Protein AF-X0UCA7-F1 (afdb_monomer)

InterPro domains:
  IPR027417 P-loop containing nucleoside triphosphate hydrolase [G3DSA:3.40.50.300] (90-279)
  IPR027417 P-loop containing nucleoside triphosphate hydrolase [SSF52540] (105-275)

Secondary structure (DSSP, 8-state):
------TT-HHHHHHHHHHHHHHTT--HHHHHHHHHTSTT-TTTT-TTHHHHHHHHHHHHHHHHHHHHHHHHT---S-------PPPHHHHHH-GGG---EEETTTEETT-EEEEEESTTSSHHHHHHHHHHHHHHTPPBTTTB-BSS---EEEEESSS-HHHHHHHHHHHHHTTT-S-EEEEETTEEEEEPPPPP-EEEEESS---TT-HHHHHHHHHHHHHH--SEEEEE-GGGSSSS-TT-HHHHHHHHHHHHHHHHHHT-EEEEEEE--------

Sequence (279 aa):
MADEAIEGKRSDILWYLENELLKAGLSQGEVYALVQGCVWNKFRERNDEEERLTKEIAKVALKMKEERVDTEVKDDSQPIFKMVVQNDTDFMSNIAHYPGWTVEGFWTRKSHGIVAGEPKSFKSTLVLDMAVSIASGKKFLNLFDVVDPGPILMVQNENAGWIMKDRLIKIRSSRELTGEIKKVGELYQVKFPPQLPIYYINQQGFSFTESHHLRILDKATSSIKPRMVIFDPLYLMFDGDVNQSKDLNPILNWLLSYKEKHDCSIVVIHHWKKGTQKS

Organism: NCBI:txid412755

Foldseek 3Di:
DDPQDDPPCLVVVLLVQLLVCVVVVDDLVVSCVVSLPDNSQPCPPPPCSSVVSSVSSVVSVVVVVVVVVVVVVPDDDADPPPDDDDDPCRVVVCPVPQQDPQWPPPHGFLAEDEAEEAPPPCSVLLVVLVQQCQQVQFHRVNPIGGPHHFAEEEEEAPDDPVVVVVSNVVSCVVRVQAWDWDDDPPDIDIGHGDDGRYHYPYNPQAAPVDPVSVVVVLVVCVVRLHQEYEYYEPVSHYPDDPVDCVRVVRVVSVVSRSSVVSSHYYYHYYHDDPDPPPD

Nearest PDB structures (foldseek):
  1nlf-assembly1_A  TM=7.857E-01  e=9.510E-08  Escherichia coli
  8dba-assembly1_L  TM=7.050E-01  e=3.322E-05  Cereibacter sphaeroides
  4tl7-assembly1_D  TM=6.136E-01  e=5.660E-04  Synechococcus elongatus PCC 7942 = FACHB-805
  3k0f-assembly1_C  TM=6.246E-01  e=1.942E-03  Synechococcus elongatus PCC 7942 = FACHB-805
  3k0a-assembly1_C  TM=6.456E-01  e=4.069E-03  Synechococcus elongatus PCC 7942 = FACHB-805

pLDDT: mean 81.81, std 15.61, range [34.31, 98.0]

Radius of gyration: 27.8 Å; Cα contacts (8 Å, |Δi|>4): 363; chains: 1; bounding box: 47×88×79 Å

Structure (mmCIF, N/CA/C/O backbone):
data_AF-X0UCA7-F1
#
_entry.id   AF-X0UCA7-F1
#
loop_
_atom_site.group_PDB
_atom_site.id
_atom_site.type_symbol
_atom_site.label_atom_id
_atom_site.label_alt_id
_atom_site.label_comp_id
_atom_site.label_asym_id
_atom_site.label_entity_id
_atom_site.label_seq_id
_atom_site.pdbx_PDB_ins_code
_atom_site.Cartn_x
_atom_site.Cartn_y
_atom_site.Cartn_z
_atom_site.occupancy
_atom_site.B_iso_or_equiv
_atom_site.auth_seq_id
_atom_site.auth_comp_id
_atom_site.auth_asym_id
_atom_site.auth_atom_id
_atom_site.pdbx_PDB_model_num
ATOM 1 N N . MET A 1 1 ? 1.180 -47.271 -37.334 1.00 35.72 1 MET A N 1
ATOM 2 C CA . MET A 1 1 ? 2.361 -47.195 -38.217 1.00 35.72 1 MET A CA 1
ATOM 3 C C . MET A 1 1 ? 3.546 -47.011 -37.299 1.00 35.72 1 MET A C 1
ATOM 5 O O . MET A 1 1 ? 3.474 -46.136 -36.449 1.00 35.72 1 MET A O 1
ATOM 9 N N . ALA A 1 2 ? 4.506 -47.930 -37.342 1.00 36.56 2 ALA A N 1
ATOM 10 C CA . ALA A 1 2 ? 5.666 -47.906 -36.464 1.00 36.56 2 ALA A CA 1
ATOM 11 C C . ALA A 1 2 ? 6.510 -46.669 -36.795 1.00 36.56 2 ALA A C 1
ATOM 13 O O . ALA A 1 2 ? 6.942 -46.520 -37.935 1.00 36.56 2 ALA A O 1
ATOM 14 N N . ASP A 1 3 ? 6.686 -45.775 -35.823 1.00 47.66 3 ASP A N 1
ATOM 15 C CA . ASP A 1 3 ? 7.696 -44.723 -35.896 1.00 47.66 3 ASP A CA 1
ATOM 16 C C . ASP A 1 3 ? 9.057 -45.424 -35.948 1.00 47.66 3 ASP A C 1
ATOM 18 O O . ASP A 1 3 ? 9.547 -45.931 -34.942 1.00 47.66 3 ASP A O 1
ATOM 22 N N . GLU A 1 4 ? 9.644 -45.547 -37.134 1.00 55.38 4 GLU A N 1
ATOM 23 C CA . GLU A 1 4 ? 11.001 -46.062 -37.291 1.00 55.38 4 GLU A CA 1
ATOM 24 C C . GLU A 1 4 ? 11.986 -44.895 -37.185 1.00 55.38 4 GLU A C 1
ATOM 26 O O . GLU A 1 4 ? 11.983 -43.961 -37.989 1.00 55.38 4 GLU A O 1
ATOM 31 N N . ALA A 1 5 ? 12.842 -44.930 -36.162 1.00 58.31 5 ALA A N 1
ATOM 32 C CA . ALA A 1 5 ? 13.882 -43.929 -35.976 1.00 58.31 5 ALA A CA 1
ATOM 33 C C . ALA A 1 5 ? 14.912 -43.995 -37.114 1.00 58.31 5 ALA A C 1
ATOM 35 O O . ALA A 1 5 ? 15.677 -44.964 -37.198 1.00 58.31 5 ALA A O 1
ATOM 36 N N . ILE A 1 6 ? 14.970 -42.928 -37.919 1.00 64.56 6 ILE A N 1
ATOM 37 C CA . ILE A 1 6 ? 15.919 -42.746 -39.027 1.00 64.56 6 ILE A CA 1
ATOM 38 C C . ILE A 1 6 ? 17.353 -42.955 -38.520 1.00 64.56 6 ILE A C 1
ATOM 40 O O . ILE A 1 6 ? 17.815 -42.291 -37.582 1.00 64.56 6 ILE A O 1
ATOM 44 N N . GLU A 1 7 ? 18.052 -43.905 -39.138 1.00 53.50 7 GLU A N 1
ATOM 45 C CA . GLU A 1 7 ? 19.410 -44.299 -38.779 1.00 53.50 7 GLU A CA 1
ATOM 46 C C . GLU A 1 7 ? 20.379 -43.113 -38.962 1.00 53.50 7 GLU A C 1
ATOM 48 O O . GLU A 1 7 ? 20.346 -42.410 -39.970 1.00 53.50 7 GLU A O 1
ATOM 53 N N . GLY A 1 8 ? 21.190 -42.824 -37.939 1.00 59.28 8 GLY A 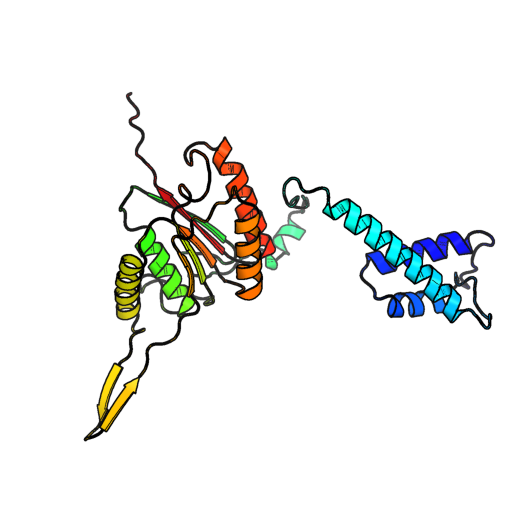N 1
ATOM 54 C CA . GLY A 1 8 ? 22.146 -41.707 -37.935 1.00 59.28 8 GLY A CA 1
ATOM 55 C C . GLY A 1 8 ? 21.684 -40.401 -37.269 1.00 59.28 8 GLY A C 1
ATOM 56 O O . GLY A 1 8 ? 22.542 -39.612 -36.893 1.00 59.28 8 GLY A O 1
ATOM 57 N N . LYS A 1 9 ? 20.378 -40.181 -37.024 1.00 67.44 9 LYS A N 1
ATOM 58 C CA . LYS A 1 9 ? 19.864 -38.961 -36.339 1.00 67.44 9 LYS A CA 1
ATOM 59 C C . LYS A 1 9 ? 19.480 -39.154 -34.869 1.00 67.44 9 LYS A C 1
ATOM 61 O O . LYS A 1 9 ? 19.038 -38.217 -34.206 1.00 67.44 9 LYS A O 1
ATOM 66 N N . ARG A 1 10 ? 19.636 -40.374 -34.349 1.00 66.19 10 ARG A N 1
ATOM 67 C CA . ARG A 1 10 ? 19.155 -40.757 -33.011 1.00 66.19 10 ARG A CA 1
ATOM 68 C C . ARG A 1 10 ? 19.802 -39.940 -31.893 1.00 66.19 10 ARG A C 1
ATOM 70 O O . ARG A 1 10 ? 19.105 -39.525 -30.982 1.00 66.19 10 ARG A O 1
ATOM 77 N N . SER A 1 11 ? 21.100 -39.651 -31.989 1.00 67.69 11 SER A N 1
ATOM 78 C CA . SER A 1 11 ? 21.804 -38.841 -30.986 1.00 67.69 11 SER A CA 1
ATOM 79 C C . SER A 1 11 ? 21.353 -37.379 -30.974 1.00 67.69 11 SER A C 1
ATOM 81 O O . SER A 1 11 ? 21.172 -36.821 -29.896 1.00 67.69 11 SER A O 1
ATOM 83 N N . ASP A 1 12 ? 21.135 -36.783 -32.148 1.00 70.44 12 ASP A N 1
ATOM 84 C CA . ASP A 1 12 ? 20.760 -35.369 -32.270 1.00 70.44 12 ASP A CA 1
ATOM 85 C C . ASP A 1 12 ? 19.325 -35.123 -31.794 1.00 70.44 12 ASP A C 1
ATOM 87 O O . ASP A 1 12 ? 19.052 -34.144 -31.101 1.00 70.44 12 ASP A O 1
ATOM 91 N N . ILE A 1 13 ? 18.407 -36.039 -32.125 1.00 74.56 13 ILE A N 1
ATOM 92 C CA . ILE A 1 13 ? 17.000 -35.955 -31.714 1.00 74.56 13 ILE A CA 1
ATOM 93 C C . ILE A 1 13 ? 16.847 -36.231 -30.216 1.00 74.56 13 ILE A C 1
ATOM 95 O O . ILE A 1 13 ? 16.070 -35.545 -29.556 1.00 74.56 13 ILE A O 1
ATOM 99 N N . LEU A 1 14 ? 17.610 -37.181 -29.666 1.00 77.19 14 LEU A N 1
ATOM 100 C CA . LEU A 1 14 ? 17.615 -37.450 -28.227 1.00 77.19 14 LEU A CA 1
ATOM 101 C C . LEU A 1 14 ? 18.105 -36.222 -27.445 1.00 77.19 14 LEU A C 1
ATOM 103 O O . LEU A 1 14 ? 17.432 -35.775 -26.524 1.00 77.19 14 LEU A O 1
ATOM 107 N N . TRP A 1 15 ? 19.208 -35.611 -27.888 1.00 72.12 15 TRP A N 1
ATOM 108 C CA . TRP A 1 15 ? 19.739 -34.393 -27.273 1.00 72.12 15 TRP A CA 1
ATOM 109 C C . TRP A 1 15 ? 18.768 -33.205 -27.380 1.00 72.12 15 TRP A C 1
ATOM 111 O O . TRP A 1 15 ? 18.615 -32.429 -26.437 1.00 72.12 15 TRP A O 1
ATOM 121 N N . TYR A 1 16 ? 18.078 -33.066 -28.516 1.00 77.12 16 TYR A N 1
ATOM 122 C CA . TYR A 1 16 ? 17.040 -32.051 -28.699 1.00 77.12 16 TYR A CA 1
ATOM 123 C C . TYR A 1 16 ? 15.855 -32.253 -27.741 1.00 77.12 16 TYR A C 1
ATOM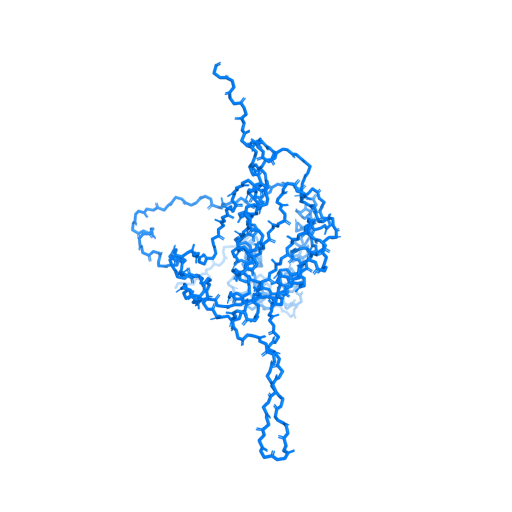 125 O O . TYR A 1 16 ? 15.432 -31.299 -27.090 1.00 77.12 16 TYR A O 1
ATOM 133 N N . LEU A 1 17 ? 15.355 -33.487 -27.613 1.00 79.06 17 LEU A N 1
ATOM 134 C CA . LEU A 1 17 ? 14.256 -33.833 -26.707 1.00 79.06 17 LEU A CA 1
ATOM 135 C C . LEU A 1 17 ? 14.619 -33.568 -25.243 1.00 79.06 17 LEU A C 1
ATOM 137 O O . LEU A 1 17 ? 13.843 -32.937 -24.531 1.00 79.06 17 LEU A O 1
ATOM 141 N N . GLU A 1 18 ? 15.806 -33.987 -24.802 1.00 78.94 18 GLU A N 1
ATOM 142 C CA . GLU A 1 18 ? 16.301 -33.721 -23.445 1.00 78.94 18 GLU A CA 1
ATOM 143 C C . GLU A 1 18 ? 16.350 -32.217 -23.142 1.00 78.94 18 GLU A C 1
ATOM 145 O O . GLU A 1 18 ? 15.922 -31.778 -22.073 1.00 78.94 18 GLU A O 1
ATOM 150 N N . ASN A 1 19 ? 16.824 -31.414 -24.101 1.00 77.62 19 ASN A N 1
ATOM 151 C CA . ASN A 1 19 ? 16.923 -29.964 -23.957 1.00 77.62 19 ASN A CA 1
ATOM 152 C C . ASN A 1 19 ? 15.542 -29.289 -23.896 1.00 77.62 19 ASN A C 1
ATOM 154 O O . ASN A 1 19 ? 15.299 -28.456 -23.025 1.00 77.62 19 ASN A O 1
ATOM 158 N N . GLU A 1 20 ? 14.615 -29.649 -24.785 1.00 78.69 20 GLU A N 1
ATOM 159 C CA . GLU A 1 20 ? 13.272 -29.054 -24.804 1.00 78.69 20 GLU A CA 1
ATOM 160 C C . GLU A 1 20 ? 12.429 -29.459 -23.588 1.00 78.69 20 GLU A C 1
ATOM 162 O O . GLU A 1 20 ? 11.731 -28.617 -23.021 1.00 78.69 20 GLU A O 1
ATOM 167 N N . LEU A 1 21 ? 12.539 -30.705 -23.117 1.00 81.00 21 LEU A N 1
ATOM 168 C CA . LEU A 1 21 ? 11.821 -31.158 -21.922 1.00 81.00 21 LEU A CA 1
ATOM 169 C C . LEU A 1 21 ? 12.344 -30.476 -20.646 1.00 81.00 21 LEU A C 1
ATOM 171 O O . LEU A 1 21 ? 11.550 -30.061 -19.800 1.00 81.00 21 LEU A O 1
ATOM 175 N N . LEU A 1 22 ? 13.661 -30.272 -20.523 1.00 78.31 22 LEU A N 1
ATOM 176 C CA . LEU A 1 22 ? 14.230 -29.502 -19.411 1.00 78.31 22 LEU A CA 1
ATOM 177 C C . LEU A 1 22 ? 13.867 -28.007 -19.493 1.00 78.31 22 LEU A C 1
ATOM 179 O O . LEU A 1 22 ? 13.587 -27.390 -18.463 1.00 78.31 22 LEU A O 1
ATOM 183 N N . LYS A 1 23 ? 13.803 -27.415 -20.697 1.00 75.25 23 LYS A N 1
ATOM 184 C CA . LYS A 1 23 ? 13.301 -26.038 -20.897 1.00 75.25 23 LYS A CA 1
ATOM 185 C C . LYS A 1 23 ? 11.831 -25.886 -20.525 1.00 75.25 23 LYS A C 1
ATOM 187 O O . LYS A 1 23 ? 11.460 -24.854 -19.970 1.00 75.25 23 LYS A O 1
ATOM 192 N N . ALA A 1 24 ? 11.016 -26.905 -20.790 1.00 77.19 24 ALA A N 1
ATOM 193 C CA . ALA A 1 24 ? 9.610 -26.950 -20.401 1.00 77.19 24 ALA A CA 1
ATOM 194 C C . ALA A 1 24 ? 9.402 -27.085 -18.877 1.00 77.19 24 ALA A C 1
ATOM 196 O O . ALA A 1 24 ? 8.271 -26.986 -18.406 1.00 77.19 24 ALA A O 1
ATOM 197 N N . GLY A 1 25 ? 10.482 -27.253 -18.101 1.00 76.19 25 GLY A N 1
ATOM 198 C CA . GLY A 1 25 ? 10.460 -27.234 -16.638 1.00 76.19 25 GLY A CA 1
ATOM 199 C C . GLY A 1 25 ? 10.279 -28.600 -15.981 1.00 76.19 25 GLY A C 1
ATOM 200 O O . GLY A 1 25 ? 10.037 -28.648 -14.776 1.00 76.19 25 GLY A O 1
ATOM 201 N N . LEU A 1 26 ? 10.406 -29.694 -16.739 1.00 79.06 26 LEU A N 1
ATOM 202 C CA . LEU A 1 26 ? 10.336 -31.048 -16.195 1.00 79.06 26 LEU A CA 1
ATOM 203 C C . LEU A 1 26 ? 11.581 -31.365 -15.354 1.00 79.06 26 LEU A C 1
ATOM 205 O O . LEU A 1 26 ? 12.696 -30.923 -15.645 1.00 79.06 26 LEU A O 1
ATOM 209 N N . SER A 1 27 ? 11.396 -32.161 -14.305 1.00 78.88 27 SER A N 1
ATOM 210 C CA . SER A 1 27 ? 12.492 -32.679 -13.489 1.00 78.88 27 SER A CA 1
ATOM 211 C C . SER A 1 27 ? 13.302 -33.733 -14.251 1.00 78.88 27 SER A C 1
ATOM 213 O O . SER A 1 27 ? 12.794 -34.411 -15.140 1.00 78.88 27 SER A O 1
ATOM 215 N N . GLN A 1 28 ? 14.569 -33.930 -13.873 1.00 76.88 28 GLN A N 1
ATOM 216 C CA . GLN A 1 28 ? 15.441 -34.921 -14.525 1.00 76.88 28 GLN A CA 1
ATOM 217 C C . GLN A 1 28 ? 14.837 -36.338 -14.526 1.00 76.88 28 GLN A C 1
ATOM 219 O O . GLN A 1 28 ? 15.024 -37.075 -15.490 1.00 76.88 28 GLN A O 1
ATOM 224 N N . GLY A 1 29 ? 14.072 -36.696 -13.485 1.00 73.56 29 GLY A N 1
ATOM 225 C CA . GLY A 1 29 ? 13.376 -37.984 -13.403 1.00 73.56 29 GLY A CA 1
ATOM 226 C C . GLY A 1 29 ? 12.203 -38.114 -14.381 1.00 73.56 29 GLY A C 1
ATOM 227 O O . GLY A 1 29 ? 12.004 -39.178 -14.959 1.00 73.56 29 GLY A O 1
ATOM 228 N N . GLU A 1 30 ? 11.455 -37.034 -14.623 1.00 76.62 30 GLU A N 1
ATOM 229 C CA . GLU A 1 30 ? 10.363 -37.023 -15.609 1.00 76.62 30 GLU A CA 1
ATOM 230 C C . GLU A 1 30 ? 10.906 -37.048 -17.041 1.00 76.62 30 GLU A C 1
ATOM 232 O O . GLU A 1 30 ? 10.384 -37.769 -17.891 1.00 76.62 30 GLU A O 1
ATOM 237 N N . VAL A 1 31 ? 11.996 -36.316 -17.298 1.00 82.19 31 VAL A N 1
ATOM 238 C CA . VAL A 1 31 ? 12.695 -36.352 -18.591 1.00 82.19 31 VAL A CA 1
ATOM 239 C C . VAL A 1 31 ? 13.227 -37.754 -18.871 1.00 82.19 31 VAL A C 1
ATOM 241 O O . VAL A 1 31 ? 13.021 -38.267 -19.968 1.00 82.19 31 VAL A O 1
ATOM 244 N N . TYR A 1 32 ? 13.835 -38.409 -17.878 1.00 82.31 32 TYR A N 1
ATOM 245 C CA . TYR A 1 32 ? 14.293 -39.790 -18.008 1.00 82.31 32 TYR A CA 1
ATOM 246 C C . TYR A 1 32 ? 13.155 -40.737 -18.407 1.00 82.31 32 TYR A C 1
ATOM 248 O O . TYR A 1 32 ? 13.285 -41.451 -19.397 1.00 82.31 32 TYR A O 1
ATOM 256 N N . ALA A 1 33 ? 12.017 -40.694 -17.707 1.00 79.56 33 ALA A N 1
ATOM 257 C CA . ALA A 1 33 ? 10.882 -41.572 -17.998 1.00 79.56 33 ALA A CA 1
ATOM 258 C C . ALA A 1 33 ? 10.330 -41.381 -19.426 1.00 79.56 33 ALA A C 1
ATOM 260 O O . ALA A 1 33 ? 9.984 -42.354 -20.100 1.00 79.56 33 ALA A O 1
ATOM 261 N N . LEU A 1 34 ? 10.283 -40.135 -19.911 1.00 80.88 34 LEU A N 1
ATOM 262 C CA . LEU A 1 34 ? 9.816 -39.812 -21.263 1.00 80.88 34 LEU A CA 1
ATOM 263 C C . LEU A 1 34 ? 10.821 -40.219 -22.348 1.00 80.88 34 LEU A C 1
ATOM 265 O O . LEU A 1 34 ? 10.424 -40.741 -23.390 1.00 80.88 34 LEU A O 1
ATOM 269 N N . VAL A 1 35 ? 12.117 -40.005 -22.109 1.00 82.25 35 VAL A N 1
ATOM 270 C CA . VAL A 1 35 ? 13.185 -40.345 -23.060 1.00 82.25 35 VAL A CA 1
ATOM 271 C C . VAL A 1 35 ? 13.411 -41.859 -23.116 1.00 82.25 35 VAL A C 1
ATOM 273 O O . VAL A 1 35 ? 13.601 -42.398 -24.205 1.00 82.25 35 VAL A O 1
ATOM 276 N N . GLN A 1 36 ? 13.302 -42.565 -21.986 1.00 79.56 36 GLN A N 1
ATOM 277 C CA . GLN A 1 36 ? 13.420 -44.025 -21.912 1.00 79.56 36 GLN A CA 1
ATOM 278 C C . GLN A 1 36 ? 12.344 -44.723 -22.760 1.00 79.56 36 GLN A C 1
ATOM 280 O O . GLN A 1 36 ? 12.651 -45.652 -23.510 1.00 79.56 36 GLN A O 1
ATOM 285 N N . GLY A 1 37 ? 11.095 -44.247 -22.682 1.00 74.69 37 GLY A N 1
ATOM 286 C CA . GLY A 1 37 ? 9.964 -44.767 -23.459 1.00 74.69 37 GLY A CA 1
ATOM 287 C C . GLY A 1 37 ? 9.938 -44.327 -24.927 1.00 74.69 37 GLY A C 1
ATOM 288 O O . GLY A 1 37 ? 9.062 -44.752 -25.682 1.00 74.69 37 GLY A O 1
ATOM 289 N N . CYS A 1 38 ? 10.874 -43.475 -25.348 1.00 80.38 38 CYS A N 1
ATOM 290 C CA . CYS A 1 38 ? 10.892 -42.903 -26.683 1.00 80.38 38 CYS A CA 1
ATOM 291 C C . CYS A 1 38 ? 11.552 -43.838 -27.708 1.00 80.38 38 CYS A C 1
ATOM 293 O O . CYS A 1 38 ? 12.548 -44.509 -27.442 1.00 80.38 38 CYS A O 1
ATOM 295 N N . VAL A 1 39 ? 11.047 -43.811 -28.942 1.00 76.62 39 VAL A N 1
ATOM 296 C CA . VAL A 1 39 ? 11.605 -44.540 -30.097 1.00 76.62 39 VAL A CA 1
ATOM 297 C C . VAL A 1 39 ? 13.062 -44.139 -30.382 1.00 76.62 39 VAL A C 1
ATOM 299 O O . VAL A 1 39 ? 13.849 -44.930 -30.901 1.00 76.62 39 VAL A O 1
ATOM 302 N N . TRP A 1 40 ? 13.442 -42.919 -30.003 1.00 70.75 40 TRP A N 1
ATOM 303 C CA . TRP A 1 40 ? 14.769 -42.351 -30.235 1.00 70.75 40 TRP A CA 1
ATOM 304 C C . TRP A 1 40 ? 15.821 -42.770 -29.198 1.00 70.75 40 TRP A C 1
ATOM 306 O O . TRP A 1 40 ? 16.985 -42.397 -29.348 1.00 70.75 40 TRP A O 1
ATOM 316 N N . ASN A 1 41 ? 15.452 -43.570 -28.188 1.00 79.00 41 ASN A N 1
ATOM 317 C CA . ASN A 1 41 ? 16.374 -44.089 -27.179 1.00 79.00 41 ASN A CA 1
ATOM 318 C C . ASN A 1 41 ? 17.466 -44.971 -27.813 1.00 79.00 41 ASN A C 1
ATOM 320 O O . ASN A 1 41 ? 17.254 -46.131 -28.170 1.00 79.00 41 ASN A O 1
ATOM 324 N N . LYS A 1 42 ? 18.672 -44.408 -27.934 1.00 74.44 42 LYS A N 1
ATOM 325 C CA . LYS A 1 42 ? 19.845 -45.064 -28.533 1.00 74.44 42 LYS A CA 1
ATOM 326 C C . LYS A 1 42 ? 20.533 -46.082 -27.610 1.00 74.44 42 LYS A C 1
ATOM 328 O O . LYS A 1 42 ? 21.447 -46.775 -28.058 1.00 74.44 42 LYS A O 1
ATOM 333 N N . PHE A 1 43 ? 20.136 -46.147 -26.339 1.00 74.44 43 PHE A N 1
ATOM 334 C CA . PHE A 1 43 ? 20.699 -47.046 -25.328 1.00 74.44 43 PHE A CA 1
ATOM 335 C C . PHE A 1 43 ? 19.765 -48.197 -24.951 1.00 74.44 43 PHE A C 1
ATOM 337 O O . PHE A 1 43 ? 20.118 -48.985 -24.081 1.00 74.44 43 PHE A O 1
ATOM 344 N N . ARG A 1 44 ? 18.621 -48.309 -25.634 1.00 73.06 44 ARG A N 1
ATOM 345 C CA . ARG A 1 44 ? 17.625 -49.357 -25.424 1.00 73.06 44 ARG A CA 1
ATOM 346 C C . ARG A 1 44 ? 18.271 -50.749 -25.442 1.00 73.06 44 ARG A C 1
ATOM 348 O O . ARG A 1 44 ? 19.068 -51.040 -26.333 1.00 73.06 44 ARG A O 1
ATOM 355 N N . GLU A 1 45 ? 17.905 -51.584 -24.469 1.00 71.19 45 GLU A N 1
ATOM 356 C CA . GLU A 1 45 ? 18.389 -52.971 -24.286 1.00 71.19 45 GLU A CA 1
ATOM 357 C C . GLU A 1 45 ? 19.850 -53.097 -23.815 1.00 71.19 45 GLU A C 1
ATOM 359 O O . GLU A 1 45 ? 20.446 -54.174 -23.888 1.00 71.19 45 GLU A O 1
ATOM 364 N N . ARG A 1 46 ? 20.444 -52.018 -23.291 1.00 75.31 46 ARG A N 1
ATOM 365 C CA . ARG A 1 46 ? 21.773 -52.071 -22.668 1.00 75.31 46 ARG A CA 1
ATOM 366 C C . ARG A 1 46 ? 21.676 -52.174 -21.152 1.00 75.31 46 ARG A C 1
ATOM 368 O O . ARG A 1 46 ? 20.870 -51.509 -20.517 1.00 75.31 46 ARG A O 1
ATOM 375 N N . ASN A 1 47 ? 22.592 -52.934 -20.557 1.00 68.38 47 ASN A N 1
ATOM 376 C CA . ASN A 1 47 ? 22.678 -53.072 -19.099 1.00 68.38 47 ASN A CA 1
ATOM 377 C C . ASN A 1 47 ? 23.069 -51.761 -18.384 1.00 68.38 47 ASN A C 1
ATOM 379 O O . ASN A 1 47 ? 22.843 -51.642 -17.187 1.00 68.38 47 ASN A O 1
ATOM 383 N N . ASP A 1 48 ? 23.658 -50.794 -19.099 1.00 77.06 48 ASP A N 1
ATOM 384 C CA . ASP A 1 48 ? 24.078 -49.479 -18.593 1.00 77.06 48 ASP A CA 1
ATOM 385 C C . ASP A 1 48 ? 23.197 -48.318 -19.105 1.00 77.06 48 ASP A C 1
ATOM 387 O O . ASP A 1 48 ? 23.607 -47.155 -19.070 1.00 77.06 48 ASP A O 1
ATOM 391 N N . GLU A 1 49 ? 21.988 -48.624 -19.593 1.00 76.56 49 GLU A N 1
ATOM 392 C CA . GLU A 1 49 ? 21.032 -47.663 -20.164 1.00 76.56 49 GLU A CA 1
ATOM 393 C C . GLU A 1 49 ? 20.692 -46.520 -19.193 1.00 76.56 49 GLU A C 1
ATOM 395 O O . GLU A 1 49 ? 20.826 -45.343 -19.543 1.00 76.56 49 GLU A O 1
ATOM 400 N N . GLU A 1 50 ? 20.325 -46.867 -17.958 1.00 73.62 50 GLU A N 1
ATOM 401 C CA . GLU A 1 50 ? 19.919 -45.915 -16.919 1.00 73.62 50 GLU A CA 1
ATOM 402 C C . GLU A 1 50 ? 21.050 -44.940 -16.561 1.00 73.62 50 GLU A C 1
ATOM 404 O O . GLU A 1 50 ? 20.853 -43.721 -16.524 1.00 73.62 50 GLU A O 1
ATOM 409 N N . GLU A 1 51 ? 22.270 -45.452 -16.372 1.00 72.75 51 GLU A N 1
ATOM 410 C CA . GLU A 1 51 ? 23.424 -44.618 -16.037 1.00 72.75 51 GLU A CA 1
ATOM 411 C C . GLU A 1 51 ? 23.785 -43.640 -17.159 1.00 72.75 51 GLU A C 1
ATOM 413 O O . GLU A 1 51 ? 24.187 -42.504 -16.888 1.00 72.75 51 GLU A O 1
ATOM 418 N N . ARG A 1 52 ? 23.685 -44.065 -18.424 1.00 75.75 52 ARG A N 1
ATOM 419 C CA . ARG A 1 52 ? 24.061 -43.223 -19.566 1.00 75.75 52 ARG A CA 1
ATOM 420 C C . ARG A 1 52 ? 23.050 -42.122 -19.833 1.00 75.75 52 ARG A C 1
ATOM 422 O O . ARG A 1 52 ? 23.470 -40.980 -20.004 1.00 75.75 52 ARG A O 1
ATOM 429 N N . LEU A 1 53 ? 21.756 -42.441 -19.825 1.00 78.31 53 LEU A N 1
ATOM 430 C CA . LEU A 1 53 ? 20.698 -41.440 -19.993 1.00 78.31 53 LEU A CA 1
ATOM 431 C C . LEU A 1 53 ? 20.749 -40.404 -18.870 1.00 78.31 53 LEU A C 1
ATOM 433 O O . LEU A 1 53 ? 20.734 -39.203 -19.128 1.00 78.31 53 LEU A O 1
ATOM 437 N N . THR A 1 54 ? 20.930 -40.851 -17.626 1.00 77.12 54 THR A N 1
ATOM 438 C CA . THR A 1 54 ? 21.054 -39.941 -16.480 1.00 77.12 54 THR A CA 1
ATOM 439 C C . THR A 1 54 ? 22.270 -39.018 -16.618 1.00 77.12 54 THR A C 1
ATOM 441 O O . THR A 1 54 ? 22.180 -37.826 -16.321 1.00 77.12 54 THR A O 1
ATOM 444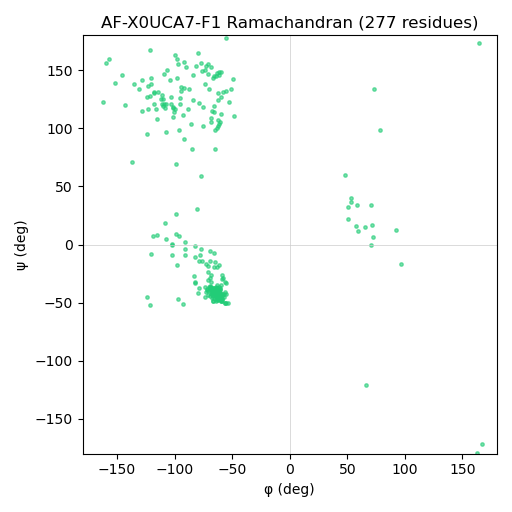 N N . LYS A 1 55 ? 23.405 -39.524 -17.127 1.00 78.31 55 LYS A N 1
ATOM 445 C CA . LYS A 1 55 ? 24.604 -38.710 -17.406 1.00 78.31 55 LYS A CA 1
ATOM 446 C C . LYS A 1 55 ? 24.385 -37.691 -18.532 1.00 78.31 55 LYS A C 1
ATOM 448 O O . LYS A 1 55 ? 24.879 -36.570 -18.409 1.00 78.31 55 LYS A O 1
ATOM 453 N N . GLU A 1 56 ? 23.669 -38.039 -19.605 1.00 78.75 56 GLU A N 1
ATOM 454 C CA . GLU A 1 56 ? 23.352 -37.099 -20.697 1.00 78.75 56 GLU A CA 1
ATOM 455 C C . GLU A 1 56 ? 22.412 -35.983 -20.211 1.00 78.75 56 GLU A C 1
ATOM 457 O O . GLU A 1 56 ? 22.759 -34.803 -20.323 1.00 78.75 56 GLU A O 1
ATOM 462 N N . ILE A 1 57 ? 21.326 -36.339 -19.519 1.00 80.88 57 ILE A N 1
ATOM 463 C CA . ILE A 1 57 ? 20.374 -35.388 -18.923 1.00 80.88 57 ILE A CA 1
ATOM 464 C C . ILE A 1 57 ? 21.071 -34.460 -17.913 1.00 80.88 57 ILE A C 1
ATOM 466 O O . ILE A 1 57 ? 20.863 -33.243 -17.928 1.00 80.88 57 ILE A O 1
ATOM 470 N N . ALA A 1 58 ? 21.946 -34.996 -17.053 1.00 78.06 58 ALA A N 1
ATOM 471 C CA . ALA A 1 58 ? 22.702 -34.198 -16.087 1.00 78.06 58 ALA A CA 1
ATOM 472 C C . ALA A 1 58 ? 23.655 -33.203 -16.769 1.00 78.06 58 ALA A C 1
ATOM 474 O O . ALA A 1 58 ? 23.798 -32.068 -16.308 1.00 78.06 58 ALA A O 1
ATOM 475 N N . LYS A 1 59 ? 24.278 -33.594 -17.887 1.00 79.69 59 LYS A N 1
ATOM 476 C CA . LYS A 1 59 ? 25.153 -32.720 -18.679 1.00 79.69 59 LYS A CA 1
ATOM 477 C C . LYS A 1 59 ? 24.372 -31.575 -19.329 1.00 79.69 59 LYS A C 1
ATOM 479 O O . LYS A 1 59 ? 24.848 -30.441 -19.315 1.00 79.69 59 LYS A O 1
ATOM 484 N N . VAL A 1 60 ? 23.174 -31.846 -19.852 1.00 78.06 60 VAL A N 1
ATOM 485 C CA . VAL A 1 60 ? 22.278 -30.807 -20.387 1.00 78.06 60 VAL A CA 1
ATOM 486 C C . VAL A 1 60 ? 21.840 -29.857 -19.270 1.00 78.06 60 VAL A C 1
ATOM 488 O O . VAL A 1 60 ? 21.941 -28.643 -19.425 1.00 78.06 60 VAL A O 1
ATOM 491 N N . ALA A 1 61 ? 21.464 -30.383 -18.102 1.00 75.06 61 ALA A N 1
ATOM 492 C CA . ALA A 1 61 ? 21.069 -29.569 -16.955 1.00 75.06 61 ALA A CA 1
ATOM 493 C C . ALA A 1 61 ? 22.206 -28.675 -16.416 1.00 75.06 61 ALA A C 1
ATOM 495 O O . ALA A 1 61 ? 21.952 -27.541 -16.009 1.00 75.06 61 ALA A O 1
ATOM 496 N N . LEU A 1 62 ? 23.455 -29.160 -16.418 1.00 76.25 62 LEU A N 1
ATOM 497 C CA . LEU A 1 62 ? 24.636 -28.365 -16.061 1.00 76.25 62 LEU A CA 1
ATOM 498 C C . LEU A 1 62 ? 24.877 -27.239 -17.068 1.00 76.25 62 LEU A C 1
ATOM 500 O O . LEU A 1 62 ? 25.020 -26.091 -16.658 1.00 76.25 62 LEU A O 1
ATOM 504 N N . LYS A 1 63 ? 24.812 -27.540 -18.370 1.00 76.19 63 LYS A N 1
ATOM 505 C CA . LYS A 1 63 ? 24.953 -26.535 -19.430 1.00 76.19 63 LYS A CA 1
ATOM 506 C C . LYS A 1 63 ? 23.865 -25.456 -19.349 1.00 76.19 63 LYS A C 1
ATOM 508 O O . LYS A 1 63 ? 24.156 -24.279 -19.507 1.00 76.19 63 LYS A O 1
ATOM 513 N N . MET A 1 64 ? 22.626 -25.831 -19.022 1.00 68.00 64 MET A N 1
ATOM 514 C CA . MET A 1 64 ? 21.538 -24.869 -18.796 1.00 68.00 64 MET A CA 1
ATOM 515 C C . MET A 1 64 ? 21.733 -24.028 -17.529 1.00 68.00 64 MET A C 1
ATOM 517 O O . MET A 1 64 ? 21.296 -22.881 -17.489 1.00 68.00 64 MET A O 1
ATOM 521 N N . LYS A 1 65 ? 22.364 -24.574 -16.481 1.00 67.06 65 LYS A N 1
ATOM 522 C CA . LYS A 1 65 ? 22.753 -23.789 -15.301 1.00 67.06 65 LYS A CA 1
ATOM 523 C C . LYS A 1 65 ? 23.854 -22.790 -15.643 1.00 67.06 65 LYS A C 1
ATOM 525 O O . LYS A 1 65 ? 23.742 -21.651 -15.219 1.00 67.06 65 LYS A O 1
ATOM 530 N N . GLU A 1 66 ? 24.859 -23.187 -16.417 1.00 62.50 66 GLU A N 1
ATOM 531 C CA . GLU A 1 66 ? 25.919 -22.286 -16.894 1.00 62.50 66 GLU A CA 1
ATOM 532 C C . GLU A 1 66 ? 25.344 -21.175 -17.790 1.00 62.50 66 GLU A C 1
ATOM 534 O O . GLU A 1 66 ? 25.591 -20.003 -17.529 1.00 62.50 66 GLU A O 1
ATOM 539 N N . GLU A 1 67 ? 24.461 -21.505 -18.742 1.00 59.41 67 GLU A N 1
ATOM 540 C CA . GLU A 1 67 ? 23.771 -20.511 -19.583 1.00 59.41 67 GLU A CA 1
ATOM 541 C C . GLU A 1 67 ? 22.855 -19.575 -18.770 1.00 59.41 67 GLU A C 1
ATOM 543 O O . GLU A 1 67 ? 22.768 -18.388 -19.090 1.00 59.41 67 GLU A O 1
ATOM 548 N N . ARG A 1 68 ? 22.206 -20.066 -17.700 1.00 55.91 68 ARG A N 1
ATOM 549 C CA . ARG A 1 68 ? 21.441 -19.237 -16.743 1.00 55.91 68 ARG A CA 1
ATOM 550 C C . ARG A 1 68 ? 22.340 -18.308 -15.925 1.00 55.91 68 ARG A C 1
ATOM 552 O O . ARG A 1 68 ? 21.981 -17.154 -15.729 1.00 55.91 68 ARG A O 1
ATOM 559 N N . VAL A 1 69 ? 23.507 -18.777 -15.484 1.00 49.00 69 VAL A N 1
ATOM 560 C CA . VAL A 1 69 ? 24.477 -17.964 -14.730 1.00 49.00 69 VAL A CA 1
ATOM 561 C C . VAL A 1 69 ? 25.093 -16.879 -15.624 1.00 49.00 69 VAL A C 1
ATOM 563 O O . VAL A 1 69 ? 25.223 -15.739 -15.187 1.00 49.00 69 VAL A O 1
ATOM 566 N N . ASP A 1 70 ? 25.361 -17.175 -16.898 1.00 45.84 70 ASP A N 1
ATOM 567 C CA . ASP A 1 70 ? 25.832 -16.180 -17.874 1.00 45.84 70 ASP A CA 1
ATOM 568 C C . ASP A 1 70 ? 24.739 -15.173 -18.289 1.00 45.84 70 ASP A C 1
ATOM 570 O O . ASP A 1 70 ? 25.050 -14.045 -18.685 1.00 45.84 70 ASP A O 1
ATOM 574 N N . THR A 1 71 ? 23.452 -15.531 -18.170 1.00 44.28 71 THR A N 1
ATOM 575 C CA . THR A 1 71 ? 22.338 -14.579 -18.355 1.00 44.28 71 THR A CA 1
ATOM 576 C C . THR A 1 71 ? 22.032 -13.754 -17.103 1.00 44.28 71 THR A C 1
ATOM 578 O O . THR A 1 71 ? 21.601 -12.612 -17.243 1.00 44.28 71 THR A O 1
ATOM 581 N N . GLU A 1 72 ? 22.314 -14.253 -15.897 1.00 40.53 72 GLU A N 1
ATOM 582 C CA . GLU A 1 72 ? 22.124 -13.517 -14.634 1.00 40.53 72 GLU A CA 1
ATOM 583 C C . GLU A 1 72 ? 23.150 -12.385 -14.411 1.00 40.53 72 GLU A C 1
ATOM 585 O O . GLU A 1 72 ? 22.896 -11.485 -13.612 1.00 40.53 72 GLU A O 1
ATOM 590 N N . VAL A 1 73 ? 24.275 -12.368 -15.141 1.00 40.31 73 VAL A N 1
ATOM 591 C CA . VAL A 1 73 ? 25.298 -11.298 -15.058 1.00 40.31 73 VAL A CA 1
ATOM 592 C C . VAL A 1 73 ? 25.055 -10.149 -16.056 1.00 40.31 73 VAL A C 1
ATOM 594 O O . VAL A 1 73 ? 25.735 -9.126 -16.003 1.00 40.31 73 VAL A O 1
ATOM 597 N N . LYS A 1 74 ? 24.039 -10.234 -16.926 1.00 34.31 74 LYS A N 1
ATOM 598 C CA . LYS A 1 74 ? 23.583 -9.095 -17.745 1.00 34.31 74 LYS A CA 1
ATOM 599 C C . LYS A 1 74 ? 22.361 -8.429 -17.115 1.00 34.31 74 LYS A C 1
ATOM 601 O O . LYS A 1 74 ? 21.252 -8.504 -17.635 1.00 34.31 74 LYS A O 1
ATOM 606 N N . ASP A 1 75 ? 22.598 -7.776 -15.985 1.00 38.91 75 ASP A N 1
ATOM 607 C CA . ASP A 1 75 ? 21.692 -6.776 -15.424 1.00 38.91 75 ASP A CA 1
ATOM 608 C C . ASP A 1 75 ? 21.824 -5.485 -16.244 1.00 38.91 75 ASP A C 1
ATOM 610 O O . ASP A 1 75 ? 22.814 -4.769 -16.113 1.00 38.91 75 ASP A O 1
ATOM 614 N N . ASP A 1 76 ? 20.862 -5.235 -17.138 1.00 35.75 76 ASP A N 1
ATOM 615 C CA . ASP A 1 76 ? 20.343 -3.881 -17.329 1.00 35.75 76 ASP A CA 1
ATOM 616 C C . ASP A 1 76 ? 18.977 -3.881 -18.047 1.00 35.75 76 ASP A C 1
ATOM 618 O O . ASP A 1 76 ? 18.828 -4.309 -19.192 1.00 35.75 76 ASP A O 1
ATOM 622 N N . SER A 1 77 ? 17.996 -3.276 -17.372 1.00 40.16 77 SER A N 1
ATOM 623 C CA . SER A 1 77 ? 16.784 -2.627 -17.904 1.00 40.16 77 SER A CA 1
ATOM 624 C C . SER A 1 77 ? 15.556 -3.458 -18.356 1.00 40.16 77 SER A C 1
ATOM 626 O O . SER A 1 77 ? 15.385 -3.833 -19.509 1.00 40.16 77 SER A O 1
ATOM 628 N N . GLN A 1 78 ? 14.592 -3.508 -17.425 1.00 40.28 78 GLN A N 1
ATOM 629 C CA . GLN A 1 78 ? 13.130 -3.631 -17.583 1.00 40.28 78 GLN A CA 1
ATOM 630 C C . GLN A 1 78 ? 12.551 -4.992 -18.017 1.00 40.28 78 GLN A C 1
ATOM 632 O O . GLN A 1 78 ? 12.994 -5.593 -18.993 1.00 40.28 78 GLN A O 1
ATOM 637 N N . PRO A 1 79 ? 11.479 -5.476 -17.354 1.00 40.56 79 PRO A N 1
ATOM 638 C CA . PRO A 1 79 ? 10.716 -6.580 -17.903 1.00 40.56 79 PRO A CA 1
ATOM 639 C C . PRO A 1 79 ? 10.024 -6.070 -19.157 1.00 40.56 79 PRO A C 1
ATOM 641 O O . PRO A 1 79 ? 9.172 -5.181 -19.118 1.00 40.56 79 PRO A O 1
ATOM 644 N N . ILE A 1 80 ? 10.428 -6.634 -20.284 1.00 44.25 80 ILE A N 1
ATOM 645 C CA . ILE A 1 80 ? 9.767 -6.429 -21.559 1.00 44.25 80 ILE A CA 1
ATOM 646 C C . ILE A 1 80 ? 8.341 -6.950 -21.372 1.00 44.25 80 ILE A C 1
ATOM 648 O O . ILE A 1 80 ? 8.123 -8.161 -21.307 1.00 44.25 80 ILE A O 1
ATOM 652 N N . PHE A 1 81 ? 7.367 -6.043 -21.256 1.00 51.50 81 PHE A N 1
ATOM 653 C CA . PHE A 1 81 ? 5.969 -6.376 -21.502 1.00 51.50 81 PHE A CA 1
ATOM 654 C C . PHE A 1 81 ? 5.945 -7.125 -22.833 1.00 51.50 81 PHE A C 1
ATOM 656 O O . PHE A 1 81 ? 6.261 -6.539 -23.870 1.00 51.50 81 PHE A O 1
ATOM 663 N N . LYS A 1 82 ? 5.660 -8.434 -22.818 1.00 49.44 82 LYS A N 1
ATOM 664 C CA . LYS A 1 82 ? 5.555 -9.208 -24.054 1.00 49.44 82 LYS A CA 1
ATOM 665 C C . LYS A 1 82 ? 4.406 -8.590 -24.840 1.00 49.44 82 LYS A C 1
ATOM 667 O O . LYS A 1 82 ? 3.246 -8.774 -24.486 1.00 49.44 82 LYS A O 1
ATOM 672 N N . MET A 1 83 ? 4.739 -7.791 -25.847 1.00 58.47 83 MET A N 1
ATOM 673 C CA . MET A 1 83 ? 3.752 -7.089 -26.650 1.00 58.47 83 MET A CA 1
ATOM 674 C C . MET A 1 83 ? 2.997 -8.136 -27.463 1.00 58.47 83 MET A C 1
ATOM 676 O O . MET A 1 83 ? 3.538 -8.720 -28.399 1.00 58.47 83 MET A O 1
ATOM 680 N N . VAL A 1 84 ? 1.766 -8.422 -27.051 1.00 73.62 84 VAL A N 1
ATOM 681 C CA . VAL A 1 84 ? 0.868 -9.339 -27.748 1.00 73.62 84 VAL A CA 1
ATOM 682 C C . VAL A 1 84 ? -0.229 -8.502 -28.382 1.00 73.62 84 VAL A C 1
ATOM 684 O O . VAL A 1 84 ? -0.990 -7.838 -27.684 1.00 73.62 84 VAL A O 1
ATOM 687 N N . VAL A 1 85 ? -0.301 -8.530 -29.711 1.00 76.12 85 VAL A N 1
ATOM 688 C CA . VAL A 1 85 ? -1.442 -7.976 -30.441 1.00 76.12 85 VAL A CA 1
ATOM 689 C C . VAL A 1 85 ? -2.597 -8.960 -30.286 1.00 76.12 85 VAL A C 1
ATOM 691 O O . VAL A 1 85 ? -2.475 -10.116 -30.687 1.00 76.12 85 VAL A O 1
ATOM 694 N N . GLN A 1 86 ? -3.691 -8.515 -29.674 1.00 78.62 86 GLN A N 1
ATOM 695 C CA . GLN A 1 86 ? -4.914 -9.302 -29.511 1.00 78.62 86 GLN A CA 1
ATOM 696 C C . GLN A 1 86 ? -5.962 -8.816 -30.513 1.00 78.62 86 GLN A C 1
ATOM 698 O O . GLN A 1 86 ? -6.054 -7.616 -30.780 1.00 78.62 86 GLN A O 1
ATOM 703 N N . ASN A 1 87 ? -6.734 -9.742 -31.083 1.00 83.75 87 ASN A N 1
ATOM 704 C CA . ASN A 1 87 ? -7.925 -9.376 -31.847 1.00 83.75 87 ASN A CA 1
ATOM 705 C C . ASN A 1 87 ? -9.091 -9.061 -30.888 1.00 83.75 87 ASN A C 1
ATOM 707 O O . ASN A 1 87 ? -9.034 -9.380 -29.700 1.00 83.75 87 ASN A O 1
ATOM 711 N N . ASP A 1 88 ? -10.141 -8.424 -31.410 1.00 85.12 88 ASP A N 1
ATOM 712 C CA . ASP A 1 88 ? -11.301 -7.988 -30.620 1.00 85.12 88 ASP A CA 1
ATOM 713 C C . ASP A 1 88 ? -11.953 -9.139 -29.831 1.00 85.12 88 ASP A C 1
ATOM 715 O O . ASP A 1 88 ? -12.238 -9.001 -28.645 1.00 85.12 88 ASP A O 1
ATOM 719 N N . THR A 1 89 ? -12.110 -10.312 -30.446 1.00 83.75 89 THR A N 1
ATOM 720 C CA . THR A 1 89 ? -12.732 -11.480 -29.804 1.00 83.75 89 THR A CA 1
ATOM 721 C C . THR A 1 89 ? -11.881 -12.036 -28.661 1.00 83.75 89 THR A C 1
ATOM 723 O O . THR A 1 89 ? -12.407 -12.345 -27.591 1.00 83.75 89 THR A O 1
ATOM 726 N N . ASP A 1 90 ? -10.565 -12.122 -28.847 1.00 79.69 90 ASP A N 1
ATOM 727 C CA . ASP A 1 90 ? -9.623 -12.560 -27.813 1.00 79.69 90 ASP A CA 1
ATOM 728 C C . ASP A 1 90 ? -9.566 -11.558 -26.652 1.00 79.69 90 ASP A C 1
ATOM 730 O O . ASP A 1 90 ? -9.509 -11.959 -25.490 1.00 79.69 90 ASP A O 1
ATOM 734 N N . PHE A 1 91 ? -9.641 -10.256 -26.941 1.00 76.19 91 PHE A N 1
ATOM 735 C CA . PHE A 1 91 ? -9.705 -9.217 -25.914 1.00 76.19 91 PHE A CA 1
ATOM 736 C C . PHE A 1 91 ? -11.014 -9.289 -25.111 1.00 76.19 91 PHE A C 1
ATOM 738 O O . PHE A 1 91 ? -10.989 -9.323 -23.880 1.00 76.19 91 PHE A O 1
ATOM 745 N N . MET A 1 92 ? -12.156 -9.374 -25.797 1.00 77.44 92 MET A N 1
ATOM 746 C CA . MET A 1 92 ? -13.492 -9.387 -25.189 1.00 77.44 92 MET A CA 1
ATOM 747 C C . MET A 1 92 ? -13.806 -10.686 -24.433 1.00 77.44 92 MET A C 1
ATOM 749 O O . MET A 1 92 ? -14.547 -10.665 -23.451 1.00 77.44 92 MET A O 1
ATOM 753 N N . SER A 1 93 ? -13.248 -11.820 -24.863 1.00 72.94 93 SER A N 1
ATOM 754 C CA . SER A 1 93 ? -13.413 -13.116 -24.188 1.00 72.94 93 SER A CA 1
ATOM 755 C C . SER A 1 93 ? -12.565 -13.248 -22.918 1.00 72.94 93 SER A C 1
ATOM 757 O O . SER A 1 93 ? -12.806 -14.135 -22.093 1.00 72.94 93 SER A O 1
ATOM 759 N N . ASN A 1 94 ? -11.595 -12.353 -22.719 1.00 65.75 94 ASN A N 1
ATOM 760 C CA . ASN A 1 94 ? -10.678 -12.417 -21.597 1.00 65.75 94 ASN A CA 1
ATOM 761 C C . ASN A 1 94 ? -11.258 -11.752 -20.337 1.00 65.75 94 ASN A C 1
ATOM 763 O O . ASN A 1 94 ? -10.939 -10.617 -19.981 1.00 65.75 94 ASN A O 1
ATOM 767 N N . ILE A 1 95 ? -12.082 -12.512 -19.612 1.00 57.38 95 ILE A N 1
ATOM 768 C CA . ILE A 1 95 ? -12.715 -12.096 -18.347 1.00 57.38 95 ILE A CA 1
ATOM 769 C C . ILE A 1 95 ? -11.669 -11.780 -17.251 1.00 57.38 95 ILE A C 1
ATOM 771 O O . ILE A 1 95 ? -11.971 -11.073 -16.289 1.00 57.38 95 ILE A O 1
ATOM 775 N N . ALA A 1 96 ? -10.416 -12.236 -17.392 1.00 58.78 96 ALA A N 1
ATOM 776 C CA . ALA A 1 96 ? -9.358 -11.992 -16.410 1.00 58.78 96 ALA A CA 1
ATOM 777 C C . ALA A 1 96 ? -8.894 -10.519 -16.341 1.00 58.78 96 ALA A C 1
ATOM 779 O O . ALA A 1 96 ? -8.235 -10.141 -15.372 1.00 58.78 96 ALA A O 1
ATOM 780 N N . HIS A 1 97 ? -9.255 -9.679 -17.322 1.00 58.31 97 HIS A N 1
ATOM 781 C CA . HIS A 1 97 ? -8.833 -8.274 -17.403 1.00 58.31 97 HIS A CA 1
ATOM 782 C C . HIS A 1 97 ? -9.764 -7.260 -16.737 1.00 58.31 97 HIS A C 1
ATOM 784 O O . HIS A 1 97 ? -9.466 -6.069 -16.802 1.00 58.31 97 HIS A O 1
ATOM 790 N N . TYR A 1 98 ? -10.859 -7.667 -16.086 1.00 60.69 98 TYR A N 1
ATOM 791 C CA . TYR A 1 98 ? -11.611 -6.743 -15.235 1.00 60.69 98 TYR A CA 1
ATOM 792 C C . TYR A 1 98 ? -11.075 -6.838 -13.802 1.00 60.69 98 TYR A C 1
ATOM 794 O O . TYR A 1 98 ? -11.541 -7.686 -13.031 1.00 60.69 98 TYR A O 1
ATOM 802 N N . PRO A 1 99 ? -10.075 -6.024 -13.407 1.00 68.00 99 PRO A N 1
ATOM 803 C CA . PRO A 1 99 ? -9.679 -5.974 -12.018 1.00 68.00 99 PRO A CA 1
ATOM 804 C C . PRO A 1 99 ? -10.888 -5.478 -11.231 1.00 68.00 99 PRO A C 1
ATOM 806 O O . PRO A 1 99 ? -11.263 -4.310 -11.323 1.00 68.00 99 PRO A O 1
ATOM 809 N N . GLY A 1 100 ? -11.528 -6.376 -10.480 1.00 85.06 100 GLY A N 1
ATOM 810 C CA . GLY A 1 100 ? -12.612 -6.007 -9.574 1.00 85.06 100 GLY A CA 1
ATOM 811 C C . GLY A 1 100 ? -12.170 -4.919 -8.591 1.00 85.06 100 GLY A C 1
ATOM 812 O O . GLY A 1 100 ? -11.016 -4.504 -8.566 1.00 85.06 100 GLY A O 1
ATOM 813 N N . TRP A 1 101 ? -13.062 -4.441 -7.738 1.00 93.06 101 TRP A N 1
ATOM 814 C CA . TRP A 1 101 ? -12.710 -3.371 -6.806 1.00 93.06 101 TRP A CA 1
ATOM 815 C C . TRP A 1 101 ? -11.812 -3.869 -5.658 1.00 93.06 101 TRP A C 1
ATOM 817 O O . TRP A 1 101 ? -11.876 -5.036 -5.262 1.00 93.06 101 TRP A O 1
ATOM 827 N N . THR A 1 102 ? -10.955 -2.990 -5.136 1.00 94.25 102 THR A N 1
ATOM 828 C CA . THR A 1 102 ? -10.371 -3.101 -3.785 1.00 94.25 102 THR A CA 1
ATOM 829 C C . THR A 1 102 ? -11.185 -2.239 -2.829 1.00 94.25 102 THR A C 1
ATOM 831 O O . THR A 1 102 ? -11.590 -2.700 -1.763 1.00 94.25 102 THR A O 1
ATOM 834 N N . VAL A 1 103 ? -11.464 -1.004 -3.254 1.00 95.44 103 VAL A N 1
ATOM 835 C CA . VAL A 1 103 ? -12.388 -0.066 -2.615 1.00 95.44 103 VAL A CA 1
ATOM 836 C C . VAL A 1 103 ? -13.432 0.317 -3.655 1.00 95.44 103 VAL A C 1
ATOM 838 O O . VAL A 1 103 ? -13.087 0.882 -4.694 1.00 95.44 103 VAL A O 1
ATOM 841 N N . GLU A 1 104 ? -14.690 -0.021 -3.410 1.00 93.56 104 GLU A N 1
ATOM 842 C CA . GLU A 1 104 ? -15.769 0.138 -4.382 1.00 93.56 104 GLU A CA 1
ATOM 843 C C . GLU A 1 104 ? -15.940 1.600 -4.813 1.00 93.56 104 GLU A C 1
ATOM 845 O O . GLU A 1 104 ? -16.020 2.505 -3.983 1.00 93.56 104 GLU A O 1
ATOM 850 N N . GLY A 1 105 ? -15.931 1.836 -6.129 1.00 89.94 105 GLY A N 1
ATOM 851 C CA . GLY A 1 105 ? -16.059 3.170 -6.720 1.00 89.94 105 GLY A CA 1
ATOM 852 C C . GLY A 1 105 ? -14.850 4.094 -6.527 1.00 89.94 105 GLY A C 1
ATOM 853 O O . GLY A 1 105 ? -14.886 5.222 -7.013 1.00 89.94 105 GLY A O 1
ATOM 854 N N . PHE A 1 106 ? -13.785 3.644 -5.850 1.00 91.31 106 PHE A N 1
ATOM 855 C CA . PHE A 1 106 ? -12.615 4.476 -5.553 1.00 91.31 106 PHE A CA 1
ATOM 856 C C . PHE A 1 106 ? -11.296 3.885 -6.060 1.00 91.31 106 PHE A C 1
ATOM 858 O O . PHE A 1 106 ? -10.494 4.600 -6.655 1.00 91.31 106 PHE A O 1
ATOM 865 N N . TRP A 1 107 ? -11.054 2.588 -5.842 1.00 93.12 107 TRP A N 1
ATOM 866 C CA . TRP A 1 107 ? -9.786 1.945 -6.193 1.00 93.12 107 TRP A CA 1
ATOM 867 C C . TRP A 1 107 ? -9.994 0.522 -6.711 1.00 93.12 107 TRP A C 1
ATOM 869 O O . TRP A 1 107 ? -10.509 -0.339 -5.992 1.00 93.12 107 TRP A O 1
ATOM 879 N N . THR A 1 108 ? -9.576 0.252 -7.947 1.00 91.88 108 THR A N 1
ATOM 880 C CA . THR A 1 108 ? -9.634 -1.088 -8.551 1.00 91.88 108 THR A CA 1
ATOM 881 C C . THR A 1 108 ? -8.449 -1.949 -8.110 1.00 91.88 108 THR A C 1
ATOM 883 O O . THR A 1 108 ? -7.382 -1.440 -7.756 1.00 91.88 108 THR A O 1
ATOM 886 N N . ARG A 1 109 ? -8.618 -3.272 -8.114 1.00 89.56 109 ARG A N 1
ATOM 887 C CA . ARG A 1 109 ? -7.561 -4.242 -7.801 1.00 89.56 109 ARG A CA 1
ATOM 888 C C . ARG A 1 109 ? -6.408 -4.091 -8.777 1.00 89.56 109 ARG A C 1
ATOM 890 O O . ARG A 1 109 ? -6.608 -3.759 -9.940 1.00 89.56 109 ARG A O 1
ATOM 897 N N . LYS A 1 110 ? -5.189 -4.371 -8.312 1.00 87.31 110 LYS A N 1
ATOM 898 C CA . LYS A 1 110 ? -3.984 -4.343 -9.155 1.00 87.31 110 LYS A CA 1
ATOM 899 C C . LYS A 1 110 ? -3.875 -3.031 -9.942 1.00 87.31 110 LYS A C 1
ATOM 901 O O . LYS A 1 110 ? -3.425 -3.028 -11.084 1.00 87.31 110 LYS A O 1
ATOM 906 N N . SER A 1 111 ? -4.343 -1.913 -9.396 1.00 88.69 111 SER A N 1
ATOM 907 C CA . SER A 1 111 ? -4.250 -0.614 -10.063 1.00 88.69 111 SER A CA 1
ATOM 908 C C . SER A 1 111 ? -3.051 0.164 -9.549 1.00 88.69 111 SER A C 1
ATOM 910 O O . SER A 1 111 ? -2.481 -0.139 -8.501 1.00 88.69 111 SER A O 1
ATOM 912 N N . HIS A 1 112 ? -2.619 1.138 -10.334 1.00 91.19 112 HIS A N 1
ATOM 913 C CA . HIS A 1 112 ? -1.606 2.094 -9.928 1.00 91.19 112 HIS A CA 1
ATOM 914 C C . HIS A 1 112 ? -2.220 3.487 -10.016 1.00 91.19 112 HIS A C 1
ATOM 916 O O . HIS A 1 112 ? -3.006 3.761 -10.922 1.00 91.19 112 HIS A O 1
ATOM 922 N N . GLY A 1 113 ? -1.870 4.371 -9.092 1.00 89.75 113 GLY A N 1
ATOM 923 C CA . GLY A 1 113 ? -2.407 5.724 -9.100 1.00 89.75 113 GLY A CA 1
ATOM 924 C C . GLY A 1 113 ? -1.557 6.696 -8.307 1.00 89.75 113 GLY A C 1
ATOM 925 O O . GLY A 1 113 ? -0.802 6.322 -7.406 1.00 89.75 113 GLY A O 1
ATOM 926 N N . ILE A 1 114 ? -1.694 7.966 -8.673 1.00 89.88 114 ILE A N 1
ATOM 927 C CA . ILE A 1 114 ? -0.957 9.073 -8.078 1.00 89.88 114 ILE A CA 1
ATOM 928 C C . ILE A 1 114 ? -1.942 9.940 -7.298 1.00 89.88 114 ILE A C 1
ATOM 930 O O . ILE A 1 114 ? -2.926 10.432 -7.845 1.00 89.88 114 ILE A O 1
ATOM 934 N N . VAL A 1 115 ? -1.650 10.165 -6.021 1.00 89.25 115 VAL A N 1
ATOM 935 C CA . VAL A 1 115 ? -2.349 11.134 -5.178 1.00 89.25 115 VAL A CA 1
ATOM 936 C C . VAL A 1 115 ? -1.531 12.422 -5.185 1.00 89.25 115 VAL A C 1
ATOM 938 O O . VAL A 1 115 ? -0.527 12.544 -4.481 1.00 89.25 115 VAL A O 1
ATOM 941 N N . ALA A 1 116 ? -1.948 13.377 -6.016 1.00 87.00 116 ALA A N 1
ATOM 942 C CA . ALA A 1 116 ? -1.269 14.655 -6.210 1.00 87.00 116 ALA A CA 1
ATOM 943 C C . ALA A 1 116 ? -2.023 15.819 -5.550 1.00 87.00 116 ALA A C 1
ATOM 945 O O . ALA A 1 116 ? -3.244 15.804 -5.415 1.00 87.00 116 ALA A O 1
ATOM 946 N N . GLY A 1 117 ? -1.288 16.846 -5.127 1.00 84.12 117 GLY A N 1
ATOM 947 C CA . GLY A 1 117 ? -1.863 18.068 -4.558 1.00 84.12 117 GLY A CA 1
ATOM 948 C C . GLY A 1 117 ? -0.828 18.910 -3.825 1.00 84.12 117 GLY A C 1
ATOM 949 O O . GLY A 1 117 ? 0.306 18.467 -3.616 1.00 84.12 117 GLY A O 1
ATOM 950 N N . GLU A 1 118 ? -1.217 20.103 -3.389 1.00 81.50 118 GLU A N 1
ATOM 951 C CA . GLU A 1 118 ? -0.327 21.043 -2.698 1.00 81.50 118 GLU A CA 1
ATOM 952 C C . GLU A 1 118 ? 0.228 20.464 -1.381 1.00 81.50 118 GLU A C 1
ATOM 954 O O . GLU A 1 118 ? -0.431 19.652 -0.724 1.00 81.50 118 GLU A O 1
ATOM 959 N N . PRO A 1 119 ? 1.447 20.826 -0.950 1.00 76.75 119 PRO A N 1
ATOM 960 C CA . PRO A 1 119 ? 1.952 20.433 0.363 1.00 76.75 119 PRO A CA 1
ATOM 961 C C . PRO A 1 119 ? 0.935 20.727 1.477 1.00 76.75 119 PRO A C 1
ATOM 963 O O . PRO A 1 119 ? 0.241 21.738 1.442 1.00 76.75 119 PRO A O 1
ATOM 966 N N . LYS A 1 120 ? 0.850 19.840 2.477 1.00 79.19 120 LYS A N 1
ATOM 967 C CA . LYS A 1 120 ? -0.107 19.933 3.602 1.00 79.19 120 LYS A CA 1
ATOM 968 C C . LYS A 1 120 ? -1.597 19.809 3.224 1.00 79.19 120 LYS A C 1
ATOM 970 O O . LYS A 1 120 ? -2.452 20.030 4.072 1.00 79.19 120 LYS A O 1
ATOM 975 N N . SER A 1 121 ? -1.928 19.342 2.017 1.00 79.25 121 SER A N 1
ATOM 976 C CA . SER A 1 121 ? -3.310 19.079 1.573 1.00 79.25 121 SER A CA 1
ATOM 977 C C . SER A 1 121 ? -3.903 17.733 2.049 1.00 79.25 121 SER A C 1
ATOM 979 O O . SER A 1 121 ? -4.674 17.108 1.328 1.00 79.25 121 SER A O 1
ATOM 981 N N . PHE A 1 122 ? -3.503 17.229 3.222 1.00 85.12 122 PHE A N 1
ATOM 982 C CA . PHE A 1 122 ? -4.000 15.972 3.825 1.00 85.12 122 PHE A CA 1
ATOM 983 C C . PHE A 1 122 ? -3.818 14.665 3.021 1.00 85.12 122 PHE A C 1
ATOM 985 O O . PHE A 1 122 ? -4.346 13.634 3.431 1.00 85.12 122 PHE A O 1
ATOM 992 N N . LYS A 1 123 ? -3.027 14.643 1.939 1.00 90.56 123 LYS A N 1
ATOM 993 C CA . LYS A 1 123 ? -2.803 13.438 1.105 1.00 90.56 123 LYS A CA 1
ATOM 994 C C . LYS A 1 123 ? -2.334 12.228 1.907 1.00 90.56 123 LYS A C 1
ATOM 996 O O . LYS A 1 123 ? -2.946 11.171 1.822 1.00 90.56 123 LYS A O 1
ATOM 1001 N N . SER A 1 124 ? -1.305 12.403 2.736 1.00 88.50 124 SER A N 1
ATOM 1002 C CA . SER A 1 124 ? -0.797 11.333 3.600 1.00 88.50 124 SER A CA 1
ATOM 1003 C C . SER A 1 124 ? -1.871 10.826 4.562 1.00 88.50 124 SER A C 1
ATOM 1005 O O . SER A 1 124 ? -1.930 9.636 4.835 1.00 88.50 124 SER A O 1
ATOM 1007 N N . THR A 1 125 ? -2.760 11.699 5.049 1.00 91.75 125 THR A N 1
ATOM 1008 C CA . THR A 1 125 ? -3.888 11.297 5.905 1.00 91.75 125 THR A CA 1
ATOM 1009 C C . THR A 1 125 ? -4.929 10.497 5.123 1.00 91.75 125 THR A C 1
ATOM 1011 O O . THR A 1 125 ? -5.364 9.461 5.610 1.00 91.75 125 THR A O 1
ATOM 1014 N N . LEU A 1 126 ? -5.294 10.937 3.915 1.00 93.56 126 LEU A N 1
ATOM 1015 C CA . LEU A 1 126 ? -6.226 10.228 3.030 1.00 93.56 126 LEU A CA 1
ATOM 1016 C C . LEU A 1 126 ? -5.710 8.825 2.686 1.00 93.56 126 LEU A C 1
ATOM 1018 O O . LEU A 1 126 ? -6.430 7.838 2.804 1.00 93.56 126 LEU A O 1
ATOM 1022 N N . VAL A 1 127 ? -4.440 8.732 2.297 1.00 94.56 127 VAL A N 1
ATOM 1023 C CA . VAL A 1 127 ? -3.810 7.461 1.930 1.00 94.56 127 VAL A CA 1
ATOM 1024 C C . VAL A 1 127 ? -3.629 6.555 3.149 1.00 94.56 127 VAL A C 1
ATOM 1026 O O . VAL A 1 127 ? -3.829 5.347 3.049 1.00 94.56 127 VAL A O 1
ATOM 1029 N N . LEU A 1 128 ? -3.328 7.117 4.321 1.00 94.44 128 LEU A N 1
ATOM 1030 C CA . LEU A 1 128 ? -3.281 6.358 5.570 1.00 94.44 128 LEU A CA 1
ATOM 1031 C C . LEU A 1 128 ? -4.665 5.830 5.981 1.00 94.44 128 LEU A C 1
ATOM 1033 O O . LEU A 1 128 ? -4.764 4.707 6.471 1.00 94.44 128 LEU A O 1
ATOM 1037 N N . ASP A 1 129 ? -5.729 6.605 5.764 1.00 95.62 129 ASP A N 1
ATOM 1038 C CA . ASP A 1 129 ? -7.109 6.159 5.985 1.00 95.62 129 ASP A CA 1
ATOM 1039 C C . ASP A 1 129 ? -7.472 4.994 5.059 1.00 95.62 129 ASP A C 1
ATOM 1041 O O . ASP A 1 129 ? -8.020 3.989 5.515 1.00 95.62 129 ASP A O 1
ATOM 1045 N N . MET A 1 130 ? -7.079 5.079 3.786 1.00 96.00 130 MET A N 1
ATOM 1046 C CA . MET A 1 130 ? -7.231 3.988 2.824 1.00 96.00 130 MET A CA 1
ATOM 1047 C C . MET A 1 130 ? -6.455 2.742 3.264 1.00 96.00 130 MET A C 1
ATOM 1049 O O . MET A 1 130 ? -7.018 1.651 3.274 1.00 96.00 130 MET A O 1
ATOM 1053 N N . ALA A 1 131 ? -5.207 2.898 3.717 1.00 96.62 131 ALA A N 1
ATOM 1054 C CA . ALA A 1 131 ? -4.395 1.797 4.232 1.00 96.62 131 ALA A CA 1
ATOM 1055 C C . ALA A 1 131 ? -5.059 1.096 5.427 1.00 96.62 131 ALA A C 1
ATOM 1057 O O . ALA A 1 131 ? -5.146 -0.130 5.460 1.00 96.62 131 ALA A O 1
ATOM 1058 N N . VAL A 1 132 ? -5.566 1.860 6.403 1.00 97.00 132 VAL A N 1
ATOM 1059 C CA . VAL A 1 132 ? -6.273 1.296 7.565 1.00 97.00 132 VAL A CA 1
ATOM 1060 C C . VAL A 1 132 ? -7.571 0.616 7.143 1.00 97.00 132 VAL A C 1
ATOM 1062 O O . VAL A 1 132 ? -7.883 -0.463 7.648 1.00 97.00 132 VAL A O 1
ATOM 1065 N N . SER A 1 133 ? -8.311 1.212 6.214 1.00 97.19 133 SER A N 1
ATOM 1066 C CA . SER A 1 133 ? -9.576 0.670 5.715 1.00 97.19 133 SER A CA 1
ATOM 1067 C C . SER A 1 133 ? -9.353 -0.661 4.993 1.00 97.19 133 SER A C 1
ATOM 1069 O O . SER A 1 133 ? -9.966 -1.657 5.365 1.00 97.19 133 SER A O 1
ATOM 1071 N N . ILE A 1 134 ? -8.387 -0.737 4.070 1.00 97.19 134 ILE A N 1
ATOM 1072 C CA . ILE A 1 134 ? -8.058 -1.982 3.356 1.00 97.19 134 ILE A CA 1
ATOM 1073 C C . ILE A 1 134 ? -7.508 -3.049 4.314 1.00 97.19 134 ILE A C 1
ATOM 1075 O O . ILE A 1 134 ? -7.913 -4.207 4.246 1.00 97.19 134 ILE A O 1
ATOM 1079 N N . ALA A 1 135 ? -6.636 -2.674 5.253 1.00 97.50 135 ALA A N 1
ATOM 1080 C CA . ALA A 1 135 ? -6.060 -3.625 6.203 1.00 97.50 135 ALA A CA 1
ATOM 1081 C C . ALA A 1 135 ? -7.075 -4.172 7.220 1.00 97.50 135 ALA A C 1
ATOM 1083 O O . ALA A 1 135 ? -6.905 -5.279 7.724 1.00 97.50 135 ALA A O 1
ATOM 1084 N N . SER A 1 136 ? -8.112 -3.400 7.551 1.00 96.31 136 SER A N 1
ATOM 1085 C CA . SER A 1 136 ? -9.145 -3.800 8.516 1.00 96.31 136 SER A CA 1
ATOM 1086 C C . SER A 1 136 ? -10.422 -4.353 7.880 1.00 96.31 136 SER A C 1
ATOM 1088 O O . SER A 1 136 ? -11.226 -4.956 8.586 1.00 96.31 136 SER A O 1
ATOM 1090 N N . GLY A 1 137 ? -10.644 -4.109 6.585 1.00 96.06 137 GLY A N 1
ATOM 1091 C CA . GLY A 1 137 ? -11.919 -4.361 5.906 1.00 96.06 137 GLY A CA 1
ATOM 1092 C C . GLY A 1 137 ? -13.041 -3.384 6.277 1.00 96.06 137 GLY A C 1
ATOM 1093 O O . GLY A 1 137 ? -14.182 -3.585 5.874 1.00 96.06 137 GLY A O 1
ATOM 1094 N N . LYS A 1 138 ? -12.758 -2.329 7.054 1.00 96.81 138 LYS A N 1
ATOM 1095 C CA . LYS A 1 138 ? -13.734 -1.270 7.351 1.00 96.81 138 LYS A CA 1
ATOM 1096 C C . LYS A 1 138 ? -13.878 -0.326 6.155 1.00 96.81 138 LYS A C 1
ATOM 1098 O O . LYS A 1 138 ? -12.950 -0.174 5.369 1.00 96.81 138 LYS A O 1
ATOM 1103 N N . LYS A 1 139 ? -15.021 0.359 6.062 1.00 96.56 139 LYS A N 1
ATOM 1104 C CA . LYS A 1 139 ? -15.303 1.325 4.991 1.00 96.56 139 LYS A CA 1
ATOM 1105 C C . LYS A 1 139 ? -14.230 2.417 4.904 1.00 96.56 139 LYS A C 1
ATOM 1107 O O . LYS A 1 139 ? -13.893 3.059 5.904 1.00 96.56 139 LYS A O 1
ATOM 1112 N N . PHE A 1 140 ? -13.750 2.677 3.694 1.00 96.31 140 PHE A N 1
ATOM 1113 C CA . PHE A 1 140 ? -12.893 3.818 3.397 1.00 96.31 140 PHE A CA 1
ATOM 1114 C C . PHE A 1 140 ? -13.691 5.121 3.488 1.00 96.31 140 PHE A C 1
ATOM 1116 O O . PHE A 1 140 ? -14.823 5.198 3.008 1.00 96.31 140 PHE A O 1
ATOM 1123 N N . LEU A 1 141 ? -13.132 6.132 4.166 1.00 93.75 141 LEU A N 1
ATOM 1124 C CA . LEU A 1 141 ? -13.821 7.383 4.520 1.00 93.75 141 LEU A CA 1
ATOM 1125 C C . LEU A 1 141 ? -15.188 7.205 5.216 1.00 93.75 141 LEU A C 1
ATOM 1127 O O . LEU A 1 141 ? -16.006 8.117 5.182 1.00 93.75 141 LEU A O 1
ATOM 1131 N N . ASN A 1 142 ? -15.455 6.047 5.837 1.00 92.50 142 ASN A N 1
ATOM 1132 C CA . ASN A 1 142 ? -16.782 5.645 6.335 1.00 92.50 142 ASN A CA 1
ATOM 1133 C C . ASN A 1 142 ? -17.895 5.623 5.263 1.00 92.50 142 ASN A C 1
ATOM 1135 O O . ASN A 1 142 ? -19.073 5.559 5.605 1.00 92.50 142 ASN A O 1
ATOM 1139 N N . LEU A 1 143 ? -17.532 5.640 3.978 1.00 94.38 143 LEU A N 1
ATOM 1140 C CA . LEU A 1 143 ? -18.466 5.729 2.854 1.00 94.38 143 LEU A CA 1
ATOM 1141 C C . LEU A 1 143 ? -18.330 4.531 1.911 1.00 94.38 143 LEU A C 1
ATOM 1143 O O . LEU A 1 143 ? -19.319 3.854 1.639 1.00 94.38 143 LEU A O 1
ATOM 1147 N N . PHE A 1 144 ? -17.110 4.242 1.460 1.00 96.50 144 PHE A N 1
ATOM 1148 C CA . PHE A 1 144 ? -16.842 3.269 0.401 1.00 96.50 144 PHE A CA 1
ATOM 1149 C C . PHE A 1 144 ? -16.506 1.895 0.970 1.00 96.50 144 PHE A C 1
ATOM 1151 O O . PHE A 1 144 ? -15.670 1.780 1.870 1.00 96.50 144 PHE A O 1
ATOM 1158 N N . ASP A 1 145 ? -17.127 0.845 0.441 1.00 96.69 145 ASP A N 1
ATOM 1159 C CA . ASP A 1 145 ? -16.877 -0.520 0.893 1.00 96.69 145 ASP A CA 1
ATOM 1160 C C . ASP A 1 145 ? -15.523 -1.048 0.420 1.00 96.69 145 ASP A C 1
ATOM 1162 O O . ASP A 1 145 ? -15.097 -0.845 -0.718 1.00 96.69 145 ASP A O 1
ATOM 1166 N N . VAL A 1 146 ? -14.832 -1.741 1.325 1.00 96.81 146 VAL A N 1
ATOM 1167 C CA . VAL A 1 146 ? -13.599 -2.464 1.016 1.00 96.81 146 VAL A CA 1
ATOM 1168 C C . VAL A 1 146 ? -13.980 -3.895 0.668 1.00 96.81 146 VAL A C 1
ATOM 1170 O O . VAL A 1 146 ? -14.403 -4.661 1.529 1.00 96.81 146 VAL A O 1
ATOM 1173 N N . VAL A 1 147 ? -13.803 -4.259 -0.596 1.00 95.56 147 VAL A N 1
ATOM 1174 C CA . VAL A 1 147 ? -14.197 -5.567 -1.144 1.00 95.56 147 VAL A CA 1
ATOM 1175 C C . VAL A 1 147 ? -13.014 -6.531 -1.323 1.00 95.56 147 VAL A C 1
ATOM 1177 O O . VAL A 1 147 ? -13.211 -7.704 -1.632 1.00 95.56 147 VAL A O 1
ATOM 1180 N N . ASP A 1 148 ? -11.774 -6.058 -1.152 1.00 94.12 148 ASP A N 1
ATOM 1181 C CA . ASP A 1 148 ? -10.558 -6.891 -1.166 1.00 94.12 148 ASP A CA 1
ATOM 1182 C C . ASP A 1 148 ? -9.602 -6.491 -0.030 1.00 94.12 148 ASP A C 1
ATOM 1184 O O . ASP A 1 148 ? -8.577 -5.846 -0.277 1.00 94.12 148 ASP A O 1
ATOM 1188 N N . PRO A 1 149 ? -9.944 -6.793 1.236 1.00 96.44 149 PRO A N 1
ATOM 1189 C CA . PRO A 1 149 ? -9.082 -6.461 2.359 1.00 96.44 149 PRO A CA 1
ATOM 1190 C C . PRO A 1 149 ? -7.801 -7.300 2.351 1.00 96.44 149 PRO A C 1
ATOM 1192 O O . PRO A 1 149 ? -7.765 -8.438 1.876 1.00 96.44 149 PRO A O 1
ATOM 1195 N N . GLY A 1 150 ? -6.732 -6.762 2.932 1.00 96.75 150 GLY A N 1
ATOM 1196 C CA . GLY A 1 150 ? -5.492 -7.513 3.080 1.00 96.75 150 GLY A CA 1
ATOM 1197 C C . GLY A 1 150 ? -4.286 -6.671 3.475 1.00 96.75 150 GLY A C 1
ATOM 1198 O O . GLY A 1 150 ? -4.435 -5.497 3.821 1.00 96.75 150 GLY A O 1
ATOM 1199 N N . PRO A 1 151 ? -3.086 -7.275 3.453 1.00 98.00 151 PRO A N 1
ATOM 1200 C CA . PRO A 1 151 ? -1.886 -6.624 3.947 1.00 98.00 151 PRO A CA 1
ATOM 1201 C C . PRO A 1 151 ? -1.512 -5.382 3.141 1.00 98.00 151 PRO A C 1
ATOM 1203 O O . PRO A 1 151 ? -1.677 -5.350 1.922 1.00 98.00 151 PRO A O 1
ATOM 1206 N N . ILE A 1 152 ? -0.968 -4.376 3.817 1.00 98.00 152 ILE A N 1
ATOM 1207 C CA . ILE A 1 152 ? -0.511 -3.125 3.207 1.00 98.00 152 ILE A CA 1
ATOM 1208 C C . ILE A 1 152 ? 0.955 -2.914 3.549 1.00 98.00 152 ILE A C 1
ATOM 1210 O O . ILE A 1 152 ? 1.347 -3.083 4.703 1.00 98.00 152 ILE A O 1
ATOM 1214 N N . LEU A 1 153 ? 1.753 -2.502 2.568 1.00 97.81 153 LEU A N 1
ATOM 1215 C CA . LEU A 1 153 ? 3.127 -2.065 2.786 1.00 97.81 153 LEU A CA 1
ATOM 1216 C C . LEU A 1 153 ? 3.229 -0.561 2.533 1.00 97.81 153 LEU A C 1
ATOM 1218 O O . LEU A 1 153 ? 2.945 -0.091 1.437 1.00 97.81 153 LEU A O 1
ATOM 1222 N N . MET A 1 154 ? 3.642 0.199 3.541 1.00 95.88 154 MET A N 1
ATOM 1223 C CA . MET A 1 154 ? 3.855 1.637 3.430 1.00 95.88 154 MET A CA 1
ATOM 1224 C C . MET A 1 154 ? 5.345 1.953 3.493 1.00 95.88 154 MET A C 1
ATOM 1226 O O . MET A 1 154 ? 6.003 1.704 4.503 1.00 95.88 154 MET A O 1
ATOM 1230 N N . VAL A 1 155 ? 5.859 2.544 2.425 1.00 96.00 155 VAL A N 1
ATOM 1231 C CA . VAL A 1 155 ? 7.205 3.097 2.330 1.00 96.00 155 VAL A CA 1
ATOM 1232 C C . VAL A 1 155 ? 7.076 4.606 2.449 1.00 96.00 155 VAL A C 1
ATOM 1234 O O . VAL A 1 155 ? 6.353 5.235 1.675 1.00 96.00 155 VAL A O 1
ATOM 1237 N N . GLN A 1 156 ? 7.731 5.198 3.443 1.00 92.62 156 GLN A N 1
ATOM 1238 C CA . GLN A 1 156 ? 7.712 6.642 3.617 1.00 92.62 156 GLN A CA 1
ATOM 1239 C C . GLN A 1 156 ? 9.022 7.203 4.161 1.00 92.62 156 GLN A C 1
ATOM 1241 O O . GLN A 1 156 ? 9.668 6.594 5.015 1.00 92.62 156 GLN A O 1
ATOM 1246 N N . ASN A 1 157 ? 9.364 8.407 3.707 1.00 90.62 157 ASN A N 1
ATOM 1247 C CA . ASN A 1 157 ? 10.581 9.111 4.120 1.00 90.62 157 ASN A CA 1
ATOM 1248 C C . ASN A 1 157 ? 10.306 10.472 4.792 1.00 90.62 157 ASN A C 1
ATOM 1250 O O . ASN A 1 157 ? 11.231 11.070 5.330 1.00 90.62 157 ASN A O 1
ATOM 1254 N N . GLU A 1 158 ? 9.062 10.969 4.803 1.00 86.56 158 GLU A N 1
ATOM 1255 C CA . GLU A 1 158 ? 8.760 12.335 5.267 1.00 86.56 158 GLU A CA 1
ATOM 1256 C C . GLU A 1 158 ? 8.378 12.424 6.754 1.00 86.56 158 GLU A C 1
ATOM 1258 O O . GLU A 1 158 ? 8.929 13.244 7.491 1.00 86.56 158 GLU A O 1
ATOM 1263 N N . ASN A 1 159 ? 7.425 11.615 7.231 1.00 84.06 159 ASN A N 1
ATOM 1264 C CA . ASN A 1 159 ? 6.798 11.855 8.532 1.00 84.06 159 ASN A CA 1
ATOM 1265 C C . ASN A 1 159 ? 7.517 11.123 9.673 1.00 84.06 159 ASN A C 1
ATOM 1267 O O . ASN A 1 159 ? 7.782 9.925 9.615 1.00 84.06 159 ASN A O 1
ATOM 1271 N N . ALA A 1 160 ? 7.740 11.832 10.783 1.00 83.31 160 ALA A N 1
ATOM 1272 C CA . ALA A 1 160 ? 8.267 11.219 11.997 1.00 83.31 160 ALA A CA 1
ATOM 1273 C C . ALA A 1 160 ? 7.313 10.144 12.539 1.00 83.31 160 ALA A C 1
ATOM 1275 O O . ALA A 1 160 ? 6.087 10.291 12.503 1.00 83.31 160 ALA A O 1
ATOM 1276 N N . GLY A 1 161 ? 7.874 9.080 13.123 1.00 86.06 161 GLY A N 1
ATOM 1277 C CA . GLY A 1 161 ? 7.085 7.949 13.619 1.00 86.06 161 GLY A CA 1
ATOM 1278 C C . GLY A 1 161 ? 5.994 8.334 14.630 1.00 86.06 161 GLY A C 1
ATOM 1279 O O . GLY A 1 161 ? 4.931 7.719 14.649 1.00 86.06 161 GLY A O 1
ATOM 1280 N N . TRP A 1 162 ? 6.205 9.373 15.445 1.00 86.81 162 TRP A N 1
ATOM 1281 C CA . TRP A 1 162 ? 5.199 9.850 16.404 1.00 86.81 162 TRP A CA 1
ATOM 1282 C C . TRP A 1 162 ? 3.988 10.512 15.724 1.00 86.81 162 TRP A C 1
ATOM 1284 O O . TRP A 1 162 ? 2.861 10.276 16.153 1.00 86.81 162 TRP A O 1
ATOM 1294 N N . ILE A 1 163 ? 4.193 11.254 14.627 1.00 88.31 163 ILE A N 1
ATOM 1295 C CA . ILE A 1 163 ? 3.112 11.867 13.832 1.00 88.31 163 ILE A CA 1
ATOM 1296 C C . ILE A 1 163 ? 2.249 10.766 13.215 1.00 88.31 163 ILE A C 1
ATOM 1298 O O . ILE A 1 163 ? 1.020 10.829 13.241 1.00 88.31 163 ILE A O 1
ATOM 1302 N N . MET A 1 164 ? 2.896 9.725 12.688 1.00 88.06 164 MET A N 1
ATOM 1303 C CA . MET A 1 164 ? 2.205 8.571 12.120 1.00 88.06 164 MET A CA 1
ATOM 1304 C C . MET A 1 164 ? 1.390 7.815 13.164 1.00 88.06 164 MET A C 1
ATOM 1306 O O . MET A 1 164 ? 0.238 7.475 12.903 1.00 88.06 164 MET A O 1
ATOM 1310 N N . LYS A 1 165 ? 1.955 7.595 14.356 1.00 90.62 165 LYS A N 1
ATOM 1311 C CA . LYS A 1 165 ? 1.246 6.962 15.476 1.00 90.62 165 LYS A CA 1
ATOM 1312 C C . LYS A 1 165 ? 0.004 7.757 15.876 1.00 90.62 165 LYS A C 1
ATOM 1314 O O . LYS A 1 165 ? -1.064 7.165 15.993 1.00 90.62 165 LYS A O 1
ATOM 1319 N N . ASP A 1 166 ? 0.120 9.075 16.030 1.00 92.25 166 ASP A N 1
ATOM 1320 C CA . ASP A 1 166 ? -1.013 9.946 16.369 1.00 92.25 166 ASP A CA 1
ATOM 1321 C C . ASP A 1 166 ? -2.137 9.864 15.320 1.00 92.25 166 ASP A C 1
ATOM 1323 O O . ASP A 1 166 ? -3.297 9.616 15.663 1.00 92.25 166 ASP A O 1
ATOM 1327 N N . ARG A 1 167 ? -1.797 9.970 14.028 1.00 92.25 167 ARG A N 1
ATOM 1328 C CA . ARG A 1 167 ? -2.774 9.832 12.933 1.00 92.25 167 ARG A CA 1
ATOM 1329 C C . ARG A 1 167 ? -3.431 8.451 12.922 1.00 92.25 167 ARG A C 1
ATOM 1331 O O . ARG A 1 167 ? -4.650 8.359 12.805 1.00 92.25 167 ARG A O 1
ATOM 1338 N N . LEU A 1 168 ? -2.647 7.385 13.085 1.00 92.00 168 LEU A N 1
ATOM 1339 C CA . LEU A 1 168 ? -3.155 6.012 13.136 1.00 92.00 168 LEU A CA 1
ATOM 1340 C C . LEU A 1 168 ? -4.128 5.799 14.295 1.00 92.00 168 LEU A C 1
ATOM 1342 O O . 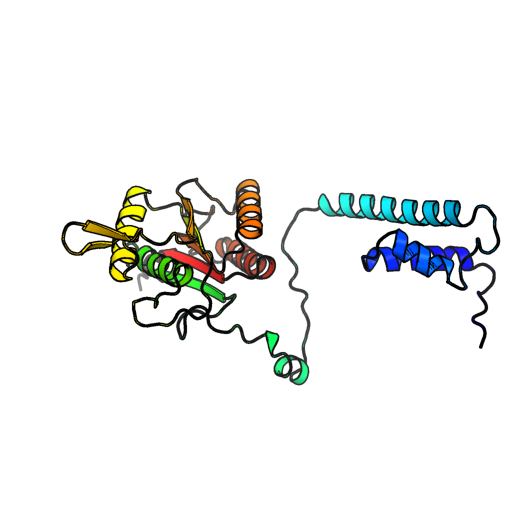LEU A 1 168 ? -5.156 5.160 14.097 1.00 92.00 168 LEU A O 1
ATOM 1346 N N . ILE A 1 169 ? -3.833 6.332 15.484 1.00 92.25 169 ILE A N 1
ATOM 1347 C CA . ILE A 1 169 ? -4.728 6.236 16.647 1.00 92.25 169 ILE A CA 1
ATOM 1348 C C . ILE A 1 169 ? -6.071 6.904 16.333 1.00 92.25 169 ILE A C 1
ATOM 1350 O O . ILE A 1 169 ? -7.123 6.304 16.558 1.00 92.25 169 ILE A O 1
ATOM 1354 N N . LYS A 1 170 ? -6.043 8.110 15.755 1.00 94.19 170 LYS A N 1
ATOM 1355 C CA . LYS A 1 170 ? -7.251 8.864 15.384 1.00 94.19 170 LYS A CA 1
ATOM 1356 C C . LYS A 1 170 ? -8.085 8.133 14.330 1.00 94.19 170 LYS A C 1
ATOM 1358 O O . LYS A 1 170 ? -9.289 7.964 14.516 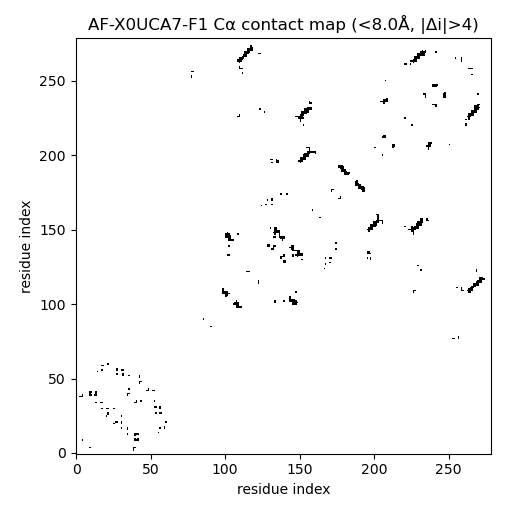1.00 94.19 170 LYS A O 1
ATOM 1363 N N . ILE A 1 171 ? -7.445 7.637 13.270 1.00 94.50 171 ILE A N 1
ATOM 1364 C CA . ILE A 1 171 ? -8.120 6.883 12.204 1.00 94.50 171 ILE A CA 1
ATOM 1365 C C . ILE A 1 171 ? -8.712 5.583 12.760 1.00 94.50 171 ILE A C 1
ATOM 1367 O O . ILE A 1 171 ? -9.889 5.309 12.539 1.00 94.50 171 ILE A O 1
ATOM 1371 N N . ARG A 1 172 ? -7.945 4.808 13.540 1.00 94.50 172 ARG A N 1
ATOM 1372 C CA . ARG A 1 172 ? -8.432 3.562 14.157 1.00 94.50 172 ARG A CA 1
ATOM 1373 C C . ARG A 1 172 ? -9.632 3.804 15.064 1.00 94.50 172 ARG A C 1
ATOM 1375 O O . ARG A 1 172 ? -10.593 3.045 14.992 1.00 94.50 172 ARG A O 1
ATOM 1382 N N . SER A 1 173 ? -9.598 4.866 15.867 1.00 93.00 173 SER A N 1
ATOM 1383 C CA . SER A 1 173 ? -10.733 5.270 16.704 1.00 93.00 173 SER A CA 1
ATOM 1384 C C . SER A 1 173 ? -11.977 5.554 15.859 1.00 93.00 173 SER A C 1
ATOM 1386 O O . SER A 1 173 ? -13.033 4.976 16.100 1.00 93.00 173 SER A O 1
ATOM 1388 N N . SER A 1 174 ? -11.831 6.317 14.769 1.00 92.44 174 SER A N 1
ATOM 1389 C CA . SER A 1 174 ? -12.934 6.621 13.841 1.00 92.44 174 SER A CA 1
ATOM 1390 C C . SER A 1 174 ? -13.494 5.415 13.066 1.00 92.44 174 SER A C 1
ATOM 1392 O O . SER A 1 174 ? -14.474 5.562 12.336 1.00 92.44 174 SER A O 1
ATOM 1394 N N . ARG A 1 175 ? -12.855 4.243 13.181 1.00 91.00 175 ARG A N 1
ATOM 1395 C CA . ARG A 1 175 ? -13.243 2.969 12.552 1.00 91.00 175 ARG A CA 1
ATOM 1396 C C . ARG A 1 175 ? -13.639 1.893 13.563 1.00 91.00 175 ARG A C 1
ATOM 1398 O O . ARG A 1 175 ? -13.820 0.739 13.172 1.00 91.00 175 ARG A O 1
ATOM 1405 N N . GLU A 1 176 ? -13.748 2.257 14.843 1.00 91.50 176 GLU A N 1
ATOM 1406 C CA . GLU A 1 176 ? -14.054 1.331 15.942 1.00 91.50 176 GLU A CA 1
ATOM 1407 C C . GLU A 1 176 ? -13.020 0.190 16.048 1.00 91.50 176 GLU A C 1
ATOM 1409 O O . GLU A 1 176 ? -13.335 -0.953 16.378 1.00 91.50 176 GLU A O 1
ATOM 1414 N N . LEU A 1 177 ? -11.756 0.492 15.729 1.00 92.19 177 LEU A N 1
ATOM 1415 C CA . LEU A 1 177 ? -10.619 -0.437 15.783 1.00 92.19 177 LEU A CA 1
ATOM 1416 C C . LEU A 1 177 ? -9.796 -0.253 17.069 1.00 92.19 177 LEU A C 1
ATOM 1418 O O . LEU A 1 177 ? -8.591 -0.517 17.098 1.00 92.19 177 LEU A O 1
ATOM 1422 N N . THR A 1 178 ? -10.429 0.244 18.128 1.00 90.62 178 THR A N 1
ATOM 1423 C CA . THR A 1 178 ? -9.830 0.443 19.451 1.00 90.62 178 THR A CA 1
ATOM 1424 C C . THR A 1 178 ? -10.208 -0.683 20.403 1.00 90.62 178 THR A C 1
ATOM 1426 O O . THR A 1 178 ? -11.145 -1.443 20.164 1.00 90.62 178 THR A O 1
ATOM 1429 N N . GLY A 1 179 ? -9.455 -0.801 21.497 1.00 87.88 179 GLY A N 1
ATOM 1430 C CA . GLY A 1 179 ? -9.870 -1.649 22.604 1.00 87.88 179 GLY A CA 1
ATOM 1431 C C . GLY A 1 179 ? -11.036 -1.025 23.367 1.00 87.88 179 GLY A C 1
ATOM 1432 O O . GLY A 1 179 ? -11.186 0.196 23.391 1.00 87.88 179 GLY A O 1
ATOM 1433 N N . GLU A 1 180 ? -11.842 -1.863 24.005 1.00 88.25 180 GLU A N 1
ATOM 1434 C CA . GLU A 1 180 ? -12.969 -1.445 24.839 1.00 88.25 180 GLU A CA 1
ATOM 1435 C C . GLU A 1 180 ? -12.868 -2.114 26.207 1.00 88.25 180 GLU A C 1
ATOM 1437 O O . GLU A 1 180 ? -12.510 -3.287 26.304 1.00 88.25 180 GLU A O 1
ATOM 1442 N N . ILE A 1 181 ? -13.219 -1.383 27.262 1.00 91.12 181 ILE A N 1
ATOM 1443 C CA . ILE A 1 181 ? -13.362 -1.932 28.611 1.00 91.12 181 ILE A CA 1
ATOM 1444 C C . ILE A 1 181 ? -14.817 -1.740 29.022 1.00 91.12 181 ILE A C 1
ATOM 1446 O O . ILE A 1 181 ? -15.309 -0.613 29.054 1.00 91.12 181 ILE A O 1
ATOM 1450 N N . LYS A 1 182 ? -15.515 -2.836 29.323 1.00 91.75 182 LYS A N 1
ATOM 1451 C CA . LYS A 1 182 ? -16.913 -2.825 29.774 1.00 91.75 182 LYS A CA 1
ATOM 1452 C C . LYS A 1 182 ? -17.002 -3.414 31.170 1.00 91.75 182 LYS A C 1
ATOM 1454 O O . LYS A 1 182 ? -16.459 -4.483 31.425 1.00 91.75 182 LYS A O 1
ATOM 1459 N N . LYS A 1 183 ? -17.693 -2.726 32.077 1.00 91.75 183 LYS A N 1
ATOM 1460 C CA . LYS A 1 183 ? -18.009 -3.260 33.403 1.00 91.75 183 LYS A CA 1
ATOM 1461 C C . LYS A 1 183 ? -19.272 -4.115 33.301 1.00 91.75 183 LYS A C 1
ATOM 1463 O O . LYS A 1 183 ? -20.297 -3.633 32.829 1.00 91.75 183 LYS A O 1
ATOM 1468 N N . VAL A 1 184 ? -19.191 -5.367 33.735 1.00 88.69 184 VAL A N 1
ATOM 1469 C CA . VAL A 1 184 ? -20.303 -6.324 33.752 1.00 88.69 184 VAL A CA 1
ATOM 1470 C C . VAL A 1 184 ? -20.451 -6.819 35.190 1.00 88.69 184 VAL A C 1
ATOM 1472 O O . VAL A 1 184 ? -19.722 -7.703 35.637 1.00 88.69 184 VAL A O 1
ATOM 1475 N N . GLY A 1 185 ? -21.352 -6.185 35.946 1.00 90.06 185 GLY A N 1
ATOM 1476 C CA . GLY A 1 185 ? -21.469 -6.396 37.393 1.00 90.06 185 GLY A CA 1
ATOM 1477 C C . GLY A 1 185 ? -20.230 -5.888 38.135 1.00 90.06 185 GLY A C 1
ATOM 1478 O O . GLY A 1 185 ? -19.889 -4.708 38.037 1.00 90.06 185 GLY A O 1
ATOM 1479 N N . GLU A 1 186 ? -19.545 -6.775 38.857 1.00 91.06 186 GLU A N 1
ATOM 1480 C CA . GLU A 1 186 ? -18.275 -6.477 39.540 1.00 91.06 186 GLU A CA 1
ATOM 1481 C C . GLU A 1 186 ? -17.031 -6.756 38.679 1.00 91.06 186 GLU A C 1
ATOM 1483 O O . GLU A 1 186 ? -15.924 -6.372 39.051 1.00 91.06 186 GLU A O 1
ATOM 1488 N N . LEU A 1 187 ? -17.199 -7.386 37.512 1.00 91.06 187 LEU A N 1
ATOM 1489 C CA . LEU A 1 187 ? -16.100 -7.766 36.625 1.00 91.06 187 LEU A CA 1
ATOM 1490 C C . LEU A 1 187 ? -15.880 -6.733 35.512 1.00 91.06 187 LEU A C 1
ATOM 1492 O O . LEU A 1 187 ? -16.798 -6.021 35.100 1.00 91.06 187 LEU A O 1
ATOM 1496 N N . TYR A 1 188 ? -14.656 -6.693 34.983 1.00 92.31 188 TYR A N 1
ATOM 1497 C CA . TYR A 1 188 ? -14.303 -5.916 33.794 1.00 92.31 188 TYR A CA 1
ATOM 1498 C C . TYR A 1 188 ? -14.016 -6.852 32.621 1.00 92.31 188 TYR A C 1
ATOM 1500 O O . TYR A 1 188 ? -13.155 -7.724 32.701 1.00 92.31 188 TYR A O 1
ATOM 1508 N N . GLN A 1 189 ? -14.713 -6.640 31.510 1.00 92.50 189 GLN A N 1
ATOM 1509 C CA . GLN A 1 189 ? -14.439 -7.281 30.234 1.00 92.50 189 GLN A CA 1
ATOM 1510 C C . GLN A 1 189 ? -13.565 -6.353 29.389 1.00 92.50 189 GLN A C 1
ATOM 1512 O O . GLN A 1 189 ? -13.965 -5.231 29.077 1.00 92.50 189 GLN A O 1
ATOM 1517 N N . VAL A 1 190 ? -12.380 -6.829 29.007 1.00 92.38 190 VAL A N 1
ATOM 1518 C CA . VAL A 1 190 ? -11.428 -6.087 28.173 1.00 92.38 190 VAL A CA 1
ATOM 1519 C C . VAL A 1 190 ? -11.398 -6.705 26.779 1.00 92.38 190 VAL A C 1
ATOM 1521 O O . VAL A 1 190 ? -11.074 -7.879 26.616 1.00 92.38 190 VAL A O 1
ATOM 1524 N N . LYS A 1 191 ? -11.718 -5.906 25.764 1.00 91.75 191 LYS A N 1
ATOM 1525 C CA . LYS A 1 191 ? -11.534 -6.236 24.351 1.00 91.75 191 LYS A CA 1
ATOM 1526 C C . LYS A 1 191 ? -10.279 -5.526 23.861 1.00 91.75 191 LYS A C 1
ATOM 1528 O O . LYS A 1 191 ? -10.221 -4.300 23.885 1.00 91.75 191 LYS A O 1
ATOM 1533 N N . PHE A 1 192 ? -9.281 -6.280 23.416 1.00 91.56 192 PHE A N 1
ATOM 1534 C CA . PHE A 1 192 ? -8.070 -5.709 22.826 1.00 91.56 192 PHE A CA 1
ATOM 1535 C C . PHE A 1 192 ? -8.329 -5.226 21.388 1.00 91.56 192 PHE A C 1
ATOM 1537 O O . PHE A 1 192 ? -9.172 -5.803 20.694 1.00 91.56 192 PHE A O 1
ATOM 1544 N N . PRO A 1 193 ? -7.626 -4.175 20.922 1.00 90.81 193 PRO A N 1
ATOM 1545 C CA . PRO A 1 193 ? -7.734 -3.722 19.540 1.00 90.81 193 PRO A CA 1
ATOM 1546 C C . PRO A 1 193 ? -7.239 -4.804 18.565 1.00 90.81 193 PRO A C 1
ATOM 1548 O O . PRO A 1 193 ? -6.296 -5.533 18.889 1.00 90.81 193 PRO A O 1
ATOM 1551 N N . PRO A 1 194 ? -7.821 -4.898 17.357 1.00 92.19 194 PRO A N 1
ATOM 1552 C CA . PRO A 1 194 ? -7.356 -5.837 16.346 1.00 92.19 194 PRO A CA 1
ATOM 1553 C C . PRO A 1 194 ? -5.943 -5.482 15.868 1.00 92.19 194 PRO A C 1
ATOM 1555 O O . PRO A 1 194 ? -5.573 -4.309 15.742 1.00 92.19 194 PRO A O 1
ATOM 1558 N N . GLN A 1 195 ? -5.155 -6.510 15.558 1.00 92.94 195 GLN A N 1
ATOM 1559 C CA . GLN A 1 195 ? -3.884 -6.333 14.864 1.00 92.94 195 GLN A CA 1
ATOM 1560 C C . GLN A 1 195 ? -4.164 -6.134 13.374 1.00 92.94 195 GLN A C 1
ATOM 1562 O O . GLN A 1 195 ? -4.798 -6.975 12.743 1.00 92.94 195 GLN A O 1
ATOM 1567 N N . LEU A 1 196 ? -3.713 -5.008 12.822 1.00 95.00 196 LEU A N 1
ATOM 1568 C CA . LEU A 1 196 ? -3.870 -4.714 11.400 1.00 95.00 196 LEU A CA 1
ATOM 1569 C C . LEU A 1 196 ? -2.608 -5.145 10.641 1.00 95.00 196 LEU A C 1
ATOM 1571 O O . LEU A 1 196 ? -1.515 -4.797 11.098 1.00 95.00 196 LEU A O 1
ATOM 1575 N N . PRO A 1 197 ? -2.730 -5.818 9.483 1.00 96.56 197 PRO A N 1
ATOM 1576 C CA . PRO A 1 197 ? -1.600 -6.243 8.659 1.00 96.56 197 PRO A CA 1
ATOM 1577 C C . PRO A 1 197 ? -1.009 -5.065 7.861 1.00 96.56 197 PRO A C 1
ATOM 1579 O O . PRO A 1 197 ? -0.995 -5.071 6.633 1.00 96.56 197 PRO A O 1
ATOM 1582 N N . ILE A 1 198 ? -0.546 -4.022 8.555 1.00 96.44 198 ILE A N 1
ATOM 1583 C CA . ILE A 1 198 ? 0.129 -2.872 7.944 1.00 96.44 198 ILE A CA 1
ATOM 1584 C C . ILE A 1 198 ? 1.607 -2.918 8.318 1.00 96.44 198 ILE A C 1
ATOM 1586 O O . ILE A 1 198 ? 1.964 -2.879 9.496 1.00 96.44 198 ILE A O 1
ATOM 1590 N N . TYR A 1 199 ? 2.451 -2.978 7.299 1.00 96.56 199 TYR A N 1
ATOM 1591 C CA . TYR A 1 199 ? 3.900 -3.056 7.398 1.00 96.56 199 TYR A CA 1
ATOM 1592 C C . TYR A 1 199 ? 4.511 -1.733 6.943 1.00 96.56 199 TYR A C 1
ATOM 1594 O O . TYR A 1 199 ? 3.972 -1.068 6.057 1.00 96.56 199 TYR A O 1
ATOM 1602 N N . TYR A 1 200 ? 5.633 -1.343 7.546 1.00 94.56 200 TYR A N 1
ATOM 1603 C CA . TYR A 1 200 ? 6.231 -0.028 7.327 1.00 94.56 200 TYR A CA 1
ATOM 1604 C C . TYR A 1 200 ? 7.725 -0.124 7.028 1.00 94.56 200 TYR A C 1
ATOM 1606 O O . TYR A 1 200 ? 8.469 -0.758 7.773 1.00 94.56 200 TYR A O 1
ATOM 1614 N N . ILE A 1 201 ? 8.160 0.607 6.006 1.00 93.94 201 ILE A N 1
ATOM 1615 C CA . ILE A 1 201 ? 9.534 1.084 5.842 1.00 93.94 201 ILE A CA 1
ATOM 1616 C C . ILE A 1 201 ? 9.466 2.587 6.120 1.00 93.94 201 ILE A C 1
ATOM 1618 O O . ILE A 1 201 ? 9.020 3.359 5.274 1.00 93.94 201 ILE A O 1
ATOM 1622 N N . ASN A 1 202 ? 9.793 2.993 7.349 1.00 90.56 202 ASN A N 1
ATOM 1623 C CA . ASN A 1 202 ? 9.539 4.350 7.841 1.00 90.56 202 ASN A CA 1
ATOM 1624 C C . ASN A 1 202 ? 10.835 5.096 8.161 1.00 90.56 202 ASN A C 1
ATOM 1626 O O . ASN A 1 202 ? 11.537 4.699 9.089 1.00 90.56 202 ASN A O 1
ATOM 1630 N N . GLN A 1 203 ? 11.098 6.191 7.444 1.00 85.19 203 GLN A N 1
ATOM 1631 C CA . GLN A 1 203 ? 12.267 7.063 7.622 1.00 85.19 203 GLN A CA 1
ATOM 1632 C C . GLN A 1 203 ? 13.609 6.315 7.590 1.00 85.19 203 GLN A C 1
ATOM 1634 O O . GLN A 1 203 ? 14.534 6.647 8.325 1.00 85.19 203 GLN A O 1
ATOM 16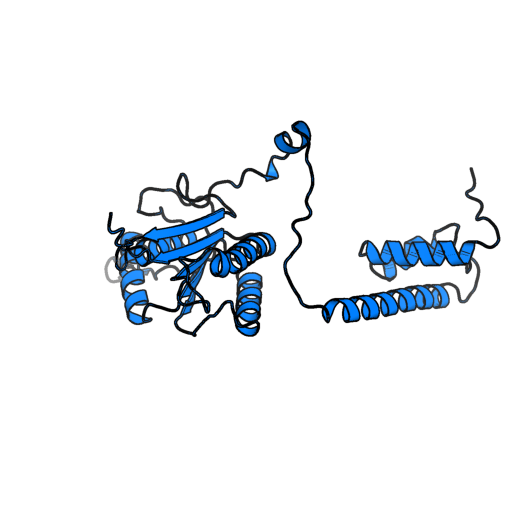39 N N . GLN A 1 204 ? 13.716 5.296 6.735 1.00 87.38 204 GLN A N 1
ATOM 1640 C CA . GLN A 1 204 ? 14.953 4.528 6.541 1.00 87.38 204 GLN A CA 1
ATOM 1641 C C . GLN A 1 204 ? 15.739 4.985 5.303 1.00 87.38 204 GLN A C 1
ATOM 1643 O O . GLN A 1 204 ? 16.696 4.325 4.923 1.00 87.38 204 GLN A O 1
ATOM 1648 N N . GLY A 1 205 ? 15.341 6.101 4.676 1.00 88.19 205 GLY A N 1
ATOM 1649 C CA . GLY A 1 205 ? 16.031 6.651 3.507 1.00 88.19 205 GLY A CA 1
ATOM 1650 C C . GLY A 1 205 ? 15.853 5.805 2.249 1.00 88.19 205 GLY A C 1
ATOM 1651 O O . GLY A 1 205 ? 16.773 5.702 1.449 1.00 88.19 205 GLY A O 1
ATOM 1652 N N . PHE A 1 206 ? 14.686 5.175 2.074 1.00 93.69 206 PHE A N 1
ATOM 1653 C CA . PHE A 1 206 ? 14.432 4.331 0.906 1.00 93.69 206 PHE A CA 1
ATOM 1654 C C . PHE A 1 206 ? 14.615 5.132 -0.391 1.00 93.69 206 PHE A C 1
ATOM 1656 O O . PHE A 1 206 ? 14.020 6.201 -0.527 1.00 93.69 206 PHE A O 1
ATOM 1663 N N . SER A 1 207 ? 15.364 4.579 -1.345 1.00 93.00 207 SER A N 1
ATOM 1664 C CA . SER A 1 207 ? 15.587 5.177 -2.662 1.00 93.00 207 SER A CA 1
ATOM 1665 C C . SER A 1 207 ? 15.449 4.140 -3.778 1.00 93.00 207 SER A C 1
ATOM 1667 O O . SER A 1 207 ? 15.961 3.027 -3.663 1.00 93.00 207 SER A O 1
ATOM 1669 N N . PHE A 1 208 ? 14.797 4.526 -4.875 1.00 90.88 208 PHE A N 1
ATOM 1670 C CA . PHE A 1 208 ? 14.695 3.773 -6.122 1.00 90.88 208 PHE A CA 1
ATOM 1671 C C . PHE A 1 208 ? 16.020 3.725 -6.890 1.00 90.88 208 PHE A C 1
ATOM 1673 O O . PHE A 1 208 ? 16.180 2.856 -7.742 1.00 90.88 208 PHE A O 1
ATOM 1680 N N . THR A 1 209 ? 16.967 4.624 -6.593 1.00 89.06 209 THR A N 1
ATOM 1681 C CA . THR A 1 209 ? 18.307 4.618 -7.206 1.00 89.06 209 THR A CA 1
ATOM 1682 C C . THR A 1 209 ? 19.235 3.575 -6.577 1.00 89.06 209 THR A C 1
ATOM 1684 O O . THR A 1 209 ? 20.250 3.213 -7.165 1.00 89.06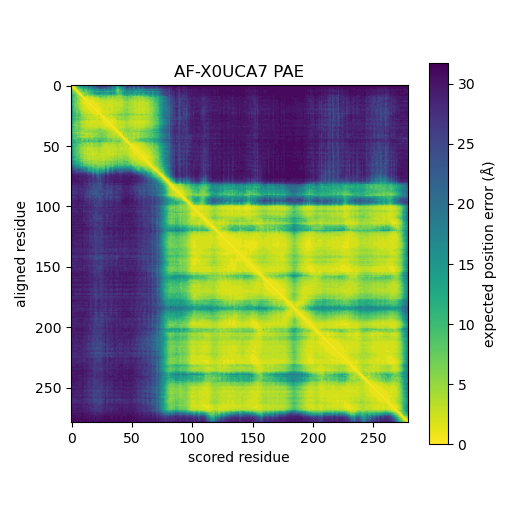 209 THR A O 1
ATOM 1687 N N . GLU A 1 210 ? 18.872 3.026 -5.414 1.00 91.06 210 GLU A N 1
ATOM 1688 C CA . GLU A 1 210 ? 19.686 2.054 -4.689 1.00 91.06 210 GLU A CA 1
ATOM 1689 C C . GLU A 1 210 ? 19.188 0.614 -4.878 1.00 91.06 210 GLU A C 1
ATOM 1691 O O . GLU A 1 210 ? 18.184 0.187 -4.301 1.00 91.06 210 GLU A O 1
ATOM 1696 N N . SER A 1 211 ? 19.952 -0.203 -5.609 1.00 91.06 211 SER A N 1
ATOM 1697 C CA . SER A 1 211 ? 19.591 -1.601 -5.898 1.00 91.06 211 SER A CA 1
ATOM 1698 C C . SER A 1 211 ? 19.398 -2.459 -4.639 1.00 91.06 211 SER A C 1
ATOM 1700 O O . SER A 1 211 ? 18.600 -3.399 -4.640 1.00 91.06 211 SER A O 1
ATOM 1702 N N . HIS A 1 212 ? 20.095 -2.149 -3.540 1.00 93.50 212 HIS A N 1
ATOM 1703 C CA . HIS A 1 212 ? 19.910 -2.848 -2.265 1.00 93.50 212 HIS A CA 1
ATOM 1704 C C . HIS A 1 212 ? 18.520 -2.593 -1.658 1.00 93.50 212 HIS A C 1
ATOM 1706 O O . HIS A 1 212 ? 17.860 -3.540 -1.222 1.00 93.50 212 HIS A O 1
ATOM 1712 N N . HIS A 1 213 ? 18.040 -1.346 -1.694 1.00 94.50 213 HIS A N 1
ATOM 1713 C CA . HIS A 1 213 ? 16.705 -0.978 -1.224 1.00 94.50 213 HIS A CA 1
ATOM 1714 C C . HIS A 1 213 ? 15.612 -1.673 -2.036 1.00 94.50 213 HIS A C 1
ATOM 1716 O O . HIS A 1 213 ? 14.673 -2.227 -1.459 1.00 94.50 213 HIS A O 1
ATOM 1722 N N . LEU A 1 214 ? 15.776 -1.739 -3.360 1.00 93.69 214 LEU A N 1
ATOM 1723 C CA . LEU A 1 214 ? 14.855 -2.464 -4.235 1.00 93.69 214 LEU A CA 1
ATOM 1724 C C . LEU A 1 214 ? 14.780 -3.957 -3.883 1.00 93.69 214 LEU A C 1
ATOM 1726 O O . LEU A 1 214 ? 13.686 -4.512 -3.823 1.00 93.69 214 LEU A O 1
ATOM 1730 N N . ARG A 1 215 ? 15.914 -4.607 -3.577 1.00 93.75 215 ARG A N 1
ATOM 1731 C CA . ARG A 1 215 ? 15.945 -6.020 -3.145 1.00 93.75 215 ARG A CA 1
ATOM 1732 C C . ARG A 1 215 ? 15.238 -6.242 -1.807 1.00 93.75 215 ARG A C 1
ATOM 1734 O O . ARG A 1 215 ? 14.533 -7.239 -1.651 1.00 93.75 215 ARG A O 1
ATOM 1741 N N . ILE A 1 216 ? 15.408 -5.332 -0.844 1.00 94.25 216 ILE A N 1
ATOM 1742 C CA . ILE A 1 216 ? 14.693 -5.394 0.443 1.00 94.25 216 ILE A CA 1
ATOM 1743 C C . ILE A 1 216 ? 13.188 -5.277 0.212 1.00 94.25 216 ILE A C 1
ATOM 1745 O O . ILE A 1 216 ? 12.424 -6.088 0.738 1.00 94.25 216 ILE A O 1
ATOM 1749 N N . LEU A 1 217 ? 12.771 -4.300 -0.592 1.00 96.06 217 LEU A N 1
ATOM 1750 C CA . LEU A 1 217 ? 11.373 -4.077 -0.937 1.00 96.06 217 LEU A CA 1
ATOM 1751 C C . LEU A 1 217 ? 10.773 -5.292 -1.663 1.00 96.06 217 LEU A C 1
ATOM 1753 O O . LEU A 1 217 ? 9.673 -5.729 -1.335 1.00 96.06 217 LEU A O 1
ATOM 1757 N N . ASP A 1 218 ? 11.504 -5.886 -2.605 1.00 95.12 218 ASP A N 1
ATOM 1758 C CA . ASP A 1 218 ? 11.088 -7.088 -3.333 1.00 95.12 218 ASP A CA 1
ATOM 1759 C C . ASP A 1 218 ? 10.899 -8.296 -2.403 1.00 95.12 218 ASP A C 1
ATOM 1761 O O . ASP A 1 218 ? 9.876 -8.984 -2.457 1.00 95.12 218 ASP A O 1
ATOM 1765 N N . LYS A 1 219 ? 11.850 -8.519 -1.486 1.00 95.81 219 LYS A N 1
ATOM 1766 C CA . LYS A 1 219 ? 11.776 -9.588 -0.484 1.00 95.81 219 LYS A CA 1
ATOM 1767 C C . LYS A 1 219 ? 10.620 -9.373 0.493 1.00 95.81 219 LYS A C 1
ATOM 1769 O O . LYS A 1 219 ? 9.893 -10.320 0.796 1.00 95.81 219 LYS A O 1
ATOM 1774 N N . ALA A 1 220 ? 10.442 -8.143 0.977 1.00 96.00 220 ALA A N 1
ATOM 1775 C CA . ALA A 1 220 ? 9.356 -7.788 1.883 1.00 96.00 220 ALA A CA 1
ATOM 1776 C C . ALA A 1 220 ? 7.997 -8.054 1.228 1.00 96.00 220 ALA A C 1
ATOM 1778 O O . ALA A 1 220 ? 7.162 -8.745 1.806 1.00 96.00 220 ALA A O 1
ATOM 1779 N N . THR A 1 221 ? 7.802 -7.596 -0.006 1.00 96.75 221 THR A N 1
ATOM 1780 C CA . THR A 1 221 ? 6.548 -7.781 -0.745 1.00 96.75 221 THR A CA 1
ATOM 1781 C C . THR A 1 221 ? 6.301 -9.237 -1.114 1.00 96.75 221 THR A C 1
ATOM 1783 O O . THR A 1 221 ? 5.179 -9.705 -0.946 1.00 96.75 221 THR A O 1
ATOM 1786 N N . SER A 1 222 ? 7.335 -10.002 -1.475 1.00 96.38 222 SER A N 1
ATOM 1787 C CA . SER A 1 222 ? 7.202 -11.450 -1.711 1.00 96.38 222 SER A CA 1
ATOM 1788 C C . SER A 1 222 ? 6.745 -12.208 -0.458 1.00 96.38 222 SER A C 1
ATOM 1790 O O . SER A 1 222 ? 5.976 -13.166 -0.548 1.00 96.38 222 SER A O 1
ATOM 1792 N N . SER A 1 223 ? 7.213 -11.779 0.720 1.00 96.75 223 SER A N 1
ATOM 1793 C CA . SER A 1 223 ? 6.855 -12.392 2.003 1.00 96.75 223 SER A CA 1
ATOM 1794 C C . SER A 1 223 ? 5.485 -11.949 2.516 1.00 96.75 223 SER A C 1
ATOM 1796 O O . SER A 1 223 ? 4.754 -12.764 3.070 1.00 96.75 223 SER A O 1
ATOM 1798 N N . ILE A 1 224 ? 5.160 -10.662 2.390 1.00 97.06 224 ILE A N 1
ATOM 1799 C CA . ILE A 1 224 ? 3.930 -10.061 2.924 1.00 97.06 224 ILE A CA 1
ATOM 1800 C C . ILE A 1 224 ? 2.747 -10.304 1.979 1.00 97.06 224 ILE A C 1
ATOM 1802 O O . ILE A 1 224 ? 1.617 -10.442 2.444 1.00 97.06 224 ILE A O 1
ATOM 1806 N N . LYS A 1 225 ? 3.004 -10.346 0.664 1.00 96.69 225 LYS A N 1
ATOM 1807 C CA . LYS A 1 225 ? 2.008 -10.352 -0.419 1.00 96.69 225 LYS A CA 1
ATOM 1808 C C . LYS A 1 225 ? 0.948 -9.256 -0.225 1.00 96.69 225 LYS A C 1
ATOM 1810 O O . LYS A 1 225 ? -0.235 -9.558 -0.048 1.00 96.69 225 LYS A O 1
ATOM 1815 N N . PRO A 1 226 ? 1.366 -7.976 -0.171 1.00 97.38 226 PRO A N 1
ATOM 1816 C CA . PRO A 1 226 ? 0.458 -6.880 0.109 1.00 97.38 226 PRO A CA 1
ATOM 1817 C C . PRO A 1 226 ? -0.550 -6.684 -1.023 1.00 97.38 226 PRO A C 1
ATOM 1819 O O . PRO A 1 226 ? -0.213 -6.764 -2.199 1.00 97.38 226 PRO A O 1
ATOM 1822 N N . ARG A 1 227 ? -1.785 -6.330 -0.663 1.00 96.19 227 ARG A N 1
ATOM 1823 C CA . ARG A 1 227 ? -2.809 -5.872 -1.614 1.00 96.19 227 ARG A CA 1
ATOM 1824 C C . ARG A 1 227 ? -2.462 -4.515 -2.207 1.00 96.19 227 ARG A C 1
ATOM 1826 O O . ARG A 1 227 ? -2.895 -4.194 -3.314 1.00 96.19 227 ARG A O 1
ATOM 1833 N N . MET A 1 228 ? -1.687 -3.720 -1.474 1.00 96.88 228 MET A N 1
ATOM 1834 C CA . MET A 1 228 ? -1.255 -2.400 -1.902 1.00 96.88 228 MET A CA 1
ATOM 1835 C C . ME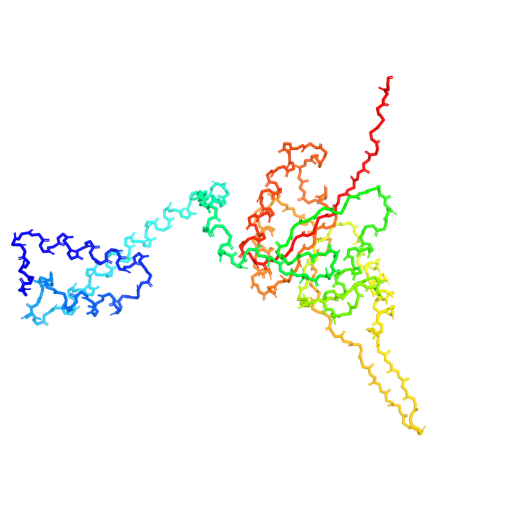T A 1 228 ? 0.085 -2.011 -1.277 1.00 96.88 228 MET A C 1
ATOM 1837 O O . MET A 1 228 ? 0.314 -2.220 -0.082 1.00 96.88 228 MET A O 1
ATOM 1841 N N . VAL A 1 229 ? 0.935 -1.393 -2.094 1.00 97.69 229 VAL A N 1
ATOM 1842 C CA . VAL A 1 229 ? 2.181 -0.742 -1.693 1.00 97.69 229 VAL A CA 1
ATOM 1843 C C . VAL A 1 229 ? 2.033 0.768 -1.870 1.00 97.69 229 VAL A C 1
ATOM 1845 O O . VAL A 1 229 ? 1.603 1.243 -2.921 1.00 97.69 229 VAL A O 1
ATOM 1848 N N . ILE A 1 230 ? 2.358 1.524 -0.827 1.00 96.81 230 ILE A N 1
ATOM 1849 C CA . ILE A 1 230 ? 2.205 2.980 -0.769 1.00 96.81 230 ILE A CA 1
ATOM 1850 C C . ILE A 1 230 ? 3.584 3.626 -0.684 1.00 96.81 230 ILE A C 1
ATOM 1852 O O . ILE A 1 230 ? 4.365 3.265 0.193 1.00 96.81 230 ILE A O 1
ATOM 1856 N N . PHE A 1 231 ? 3.839 4.624 -1.526 1.00 95.69 231 PHE A N 1
ATOM 1857 C CA . PHE A 1 231 ? 5.057 5.434 -1.532 1.00 95.69 231 PHE A CA 1
ATOM 1858 C C . PHE A 1 231 ? 4.722 6.892 -1.193 1.00 95.69 231 PHE A C 1
ATOM 1860 O O . PHE A 1 231 ? 4.111 7.597 -2.001 1.00 95.69 231 PHE A O 1
ATOM 1867 N N . ASP A 1 232 ? 5.102 7.342 0.006 1.00 92.12 232 ASP A N 1
ATOM 1868 C CA . ASP A 1 232 ? 4.785 8.681 0.516 1.00 92.12 232 ASP A CA 1
ATOM 1869 C C . ASP A 1 232 ? 6.012 9.456 1.041 1.00 92.12 232 ASP A C 1
ATOM 1871 O O . ASP A 1 232 ? 6.572 9.096 2.081 1.00 92.12 232 ASP A O 1
ATOM 1875 N N . PRO A 1 233 ? 6.405 10.575 0.417 1.00 90.50 233 PRO A N 1
ATOM 1876 C CA . PRO A 1 233 ? 6.119 11.022 -0.945 1.00 90.50 233 PRO A CA 1
ATOM 1877 C C . PRO A 1 233 ? 7.204 10.559 -1.928 1.00 90.50 233 PRO A C 1
ATOM 1879 O O . PRO A 1 233 ? 8.357 10.342 -1.554 1.00 90.50 233 PRO A O 1
ATOM 1882 N N . LEU A 1 234 ? 6.855 10.472 -3.215 1.00 90.19 234 LEU A N 1
ATOM 1883 C CA . LEU A 1 234 ? 7.760 9.969 -4.256 1.00 90.19 234 LEU A CA 1
ATOM 1884 C C . LEU A 1 234 ? 9.039 10.796 -4.402 1.00 90.19 234 LEU A C 1
ATOM 1886 O O . LEU A 1 234 ? 10.103 10.237 -4.634 1.00 90.19 234 LEU A O 1
ATOM 1890 N N . TYR A 1 235 ? 8.948 12.122 -4.261 1.00 87.94 235 TYR A N 1
ATOM 1891 C CA . TYR A 1 235 ? 10.082 13.024 -4.503 1.00 87.94 235 TYR A CA 1
ATOM 1892 C C . TYR A 1 235 ? 11.252 12.824 -3.525 1.00 87.94 235 TYR A C 1
ATOM 1894 O O . TYR A 1 235 ? 12.335 13.332 -3.776 1.00 87.94 235 TYR A O 1
ATOM 1902 N N . LEU A 1 236 ? 11.036 12.124 -2.404 1.00 89.25 236 LEU A N 1
ATOM 1903 C CA . LEU A 1 236 ? 12.077 11.786 -1.425 1.00 89.25 236 LEU A CA 1
ATOM 1904 C C . LEU A 1 236 ? 12.668 10.387 -1.636 1.00 89.25 236 LEU A C 1
ATOM 1906 O O . LEU A 1 236 ? 13.383 9.899 -0.764 1.00 89.25 236 LEU A O 1
ATOM 1910 N N . MET A 1 237 ? 12.306 9.707 -2.723 1.00 92.56 237 MET A N 1
ATOM 1911 C CA . MET A 1 237 ? 12.685 8.315 -2.973 1.00 92.56 237 MET A CA 1
ATOM 1912 C C . MET A 1 237 ? 13.511 8.151 -4.242 1.00 92.56 237 MET A C 1
ATOM 1914 O O . MET A 1 237 ? 13.741 7.026 -4.656 1.00 92.56 237 MET A O 1
ATOM 1918 N N . PHE A 1 238 ? 13.928 9.225 -4.899 1.00 89.50 238 PHE A N 1
ATOM 1919 C CA . PHE A 1 238 ? 14.841 9.138 -6.029 1.00 89.50 238 PHE A CA 1
ATOM 1920 C C . PHE A 1 238 ? 15.576 10.455 -6.232 1.00 89.50 238 PHE A C 1
ATOM 1922 O O . PHE A 1 238 ? 15.104 11.514 -5.815 1.00 89.50 238 PHE A O 1
ATOM 1929 N N . ASP A 1 239 ? 16.701 10.369 -6.927 1.00 81.56 239 ASP A N 1
ATOM 1930 C CA . ASP A 1 239 ? 17.484 11.523 -7.335 1.00 81.56 239 ASP A CA 1
ATOM 1931 C C . ASP A 1 239 ? 16.930 12.053 -8.665 1.00 81.56 239 ASP A C 1
ATOM 1933 O O . ASP A 1 239 ? 17.120 11.442 -9.715 1.00 81.56 239 ASP A O 1
ATOM 1937 N N . GLY A 1 240 ? 16.182 13.157 -8.623 1.00 79.81 240 GLY A N 1
ATOM 1938 C CA . GLY A 1 240 ? 15.612 13.784 -9.818 1.00 79.81 240 GLY A CA 1
ATOM 1939 C C . GLY A 1 240 ? 14.470 14.753 -9.516 1.00 79.81 240 GLY A C 1
ATOM 1940 O O . GLY A 1 240 ? 14.099 14.975 -8.361 1.00 79.81 240 GLY A O 1
ATOM 1941 N N . ASP A 1 241 ? 13.903 15.346 -10.567 1.00 75.38 241 ASP A N 1
ATOM 1942 C CA . ASP A 1 241 ? 12.748 16.238 -10.447 1.00 75.38 241 ASP A CA 1
ATOM 1943 C C . ASP A 1 241 ? 11.457 15.507 -10.827 1.00 75.38 241 ASP A C 1
ATOM 1945 O O . ASP A 1 241 ? 11.252 15.121 -11.976 1.00 75.38 241 ASP A O 1
ATOM 1949 N N . VAL A 1 242 ? 10.525 15.374 -9.878 1.00 77.50 242 VAL A N 1
ATOM 1950 C CA . VAL A 1 242 ? 9.218 14.744 -10.146 1.00 77.50 242 VAL A CA 1
ATOM 1951 C C . VAL A 1 242 ? 8.386 15.513 -11.176 1.00 77.50 242 VAL A C 1
ATOM 1953 O O . VAL A 1 242 ? 7.469 14.949 -11.764 1.00 77.50 242 VAL A O 1
ATOM 1956 N N . ASN A 1 243 ? 8.685 16.791 -11.418 1.00 75.69 243 ASN A N 1
ATOM 1957 C CA . ASN A 1 243 ? 8.008 17.575 -12.450 1.00 75.69 243 ASN A CA 1
ATOM 1958 C C . ASN A 1 243 ? 8.592 17.330 -13.851 1.00 75.69 243 ASN A C 1
ATOM 1960 O O . ASN A 1 243 ? 7.999 17.760 -14.841 1.00 75.69 243 ASN A O 1
ATOM 1964 N N . GLN A 1 244 ? 9.734 16.644 -13.957 1.00 78.31 244 GLN A N 1
ATOM 1965 C CA . GLN A 1 244 ? 10.356 16.306 -15.229 1.00 78.31 244 GLN A CA 1
ATOM 1966 C C . GLN A 1 244 ? 10.033 14.868 -15.619 1.00 78.31 244 GLN A C 1
ATOM 1968 O O . GLN A 1 244 ? 10.461 13.902 -14.991 1.00 78.31 244 GLN A O 1
ATOM 1973 N N . SER A 1 245 ? 9.323 14.710 -16.736 1.00 78.75 245 SER A N 1
ATOM 1974 C CA . SER A 1 245 ? 8.939 13.389 -17.243 1.00 78.75 245 SER A CA 1
ATOM 1975 C C . SER A 1 245 ? 10.141 12.475 -17.510 1.00 78.75 245 SER A C 1
ATOM 1977 O O . SER A 1 245 ? 10.009 11.263 -17.389 1.00 78.75 245 SER A O 1
ATOM 1979 N N . LYS A 1 246 ? 11.314 13.030 -17.850 1.00 81.62 246 LYS A N 1
ATOM 1980 C CA . LYS A 1 246 ? 12.533 12.245 -18.111 1.00 81.62 246 LYS A CA 1
ATOM 1981 C C . LYS A 1 246 ? 12.999 11.461 -16.884 1.00 81.62 246 LYS A C 1
ATOM 1983 O O . LYS A 1 246 ? 13.341 10.293 -17.033 1.00 81.62 246 LYS A O 1
ATOM 1988 N N . ASP A 1 247 ? 12.941 12.076 -15.708 1.00 83.38 247 ASP A N 1
ATOM 1989 C CA . ASP A 1 247 ? 13.384 11.460 -14.453 1.00 83.38 247 ASP A CA 1
ATOM 1990 C C . ASP A 1 247 ? 12.290 10.558 -13.869 1.00 83.38 247 ASP A C 1
ATOM 1992 O O . ASP A 1 247 ? 12.565 9.520 -13.270 1.00 83.38 247 ASP A O 1
ATOM 1996 N N . LEU A 1 248 ? 11.024 10.927 -14.084 1.00 84.38 248 LEU A N 1
ATOM 1997 C CA . LEU A 1 248 ? 9.879 10.208 -13.535 1.00 84.38 248 LEU A CA 1
ATOM 1998 C C . LEU A 1 248 ? 9.528 8.929 -14.316 1.00 84.38 248 LEU A C 1
ATOM 2000 O O . LEU A 1 248 ? 9.144 7.926 -13.713 1.00 84.38 248 LEU A O 1
ATOM 2004 N N . ASN A 1 249 ? 9.655 8.934 -15.646 1.00 85.88 249 ASN A N 1
ATOM 2005 C CA . ASN A 1 249 ? 9.256 7.807 -16.499 1.00 85.88 249 ASN A CA 1
ATOM 2006 C C . ASN A 1 249 ? 9.945 6.475 -16.138 1.00 85.88 249 ASN A C 1
ATOM 2008 O O . ASN A 1 249 ? 9.238 5.468 -16.051 1.00 85.88 249 ASN A O 1
ATOM 2012 N N . PRO A 1 250 ? 11.271 6.419 -15.889 1.00 88.81 250 PRO A N 1
ATOM 2013 C CA . PRO A 1 250 ? 11.933 5.188 -15.455 1.00 88.81 250 PRO A CA 1
ATOM 2014 C C . PRO A 1 250 ? 11.320 4.604 -14.179 1.00 88.81 250 PRO A C 1
ATOM 2016 O O . PRO A 1 250 ? 11.103 3.397 -14.094 1.00 88.81 250 PRO A O 1
ATOM 2019 N N . ILE A 1 251 ? 10.975 5.463 -13.218 1.00 89.69 251 ILE A N 1
ATOM 2020 C CA . ILE A 1 251 ? 10.394 5.057 -11.934 1.00 89.69 251 ILE A CA 1
ATOM 2021 C C . ILE A 1 251 ? 8.968 4.561 -12.126 1.00 89.69 251 ILE A C 1
ATOM 2023 O O . ILE A 1 251 ? 8.602 3.527 -11.577 1.00 89.69 251 ILE A O 1
ATOM 2027 N N . LEU A 1 252 ? 8.160 5.251 -12.934 1.00 88.56 252 LEU A N 1
ATOM 2028 C CA . LEU A 1 252 ? 6.805 4.797 -13.244 1.00 88.56 252 LEU A CA 1
ATOM 2029 C C . LEU A 1 252 ? 6.820 3.440 -13.952 1.00 88.56 252 LEU A C 1
ATOM 2031 O O . LEU A 1 252 ? 6.072 2.551 -13.558 1.00 88.56 252 LEU A O 1
ATOM 2035 N N . ASN A 1 253 ? 7.706 3.240 -14.930 1.00 89.62 253 ASN A N 1
ATOM 2036 C CA . ASN A 1 253 ? 7.858 1.950 -15.608 1.00 89.62 253 ASN A CA 1
ATOM 2037 C C . ASN A 1 253 ? 8.303 0.851 -14.640 1.00 89.62 253 ASN A C 1
ATOM 2039 O O . ASN A 1 253 ? 7.755 -0.254 -14.663 1.00 89.62 253 ASN A O 1
ATOM 2043 N N . TRP A 1 254 ? 9.238 1.168 -13.740 1.00 91.94 254 TRP A N 1
ATOM 2044 C CA . TRP A 1 254 ? 9.640 0.251 -12.681 1.00 91.94 254 TRP A CA 1
ATOM 2045 C C . TRP A 1 254 ? 8.447 -0.118 -11.792 1.00 91.94 254 TRP A C 1
ATOM 2047 O O . TRP A 1 254 ? 8.181 -1.302 -11.594 1.00 91.94 254 TRP A O 1
ATOM 2057 N N . LEU A 1 255 ? 7.662 0.860 -11.333 1.00 92.69 255 LEU A N 1
ATOM 2058 C CA . LEU A 1 255 ? 6.469 0.623 -10.520 1.00 92.69 255 LEU A CA 1
ATOM 2059 C C . LEU A 1 255 ? 5.440 -0.236 -11.263 1.00 92.69 255 LEU A C 1
ATOM 2061 O O . LEU A 1 255 ? 4.921 -1.185 -10.687 1.00 92.69 255 LEU A O 1
ATOM 2065 N N . LEU A 1 256 ? 5.174 0.028 -12.544 1.00 90.50 256 LEU A N 1
ATOM 2066 C CA . LEU A 1 256 ? 4.266 -0.795 -13.350 1.00 90.50 256 LEU A CA 1
ATOM 2067 C C . LEU A 1 256 ? 4.733 -2.247 -13.429 1.00 90.50 256 LEU A C 1
ATOM 2069 O O . LEU A 1 256 ? 3.933 -3.162 -13.239 1.00 90.50 256 LEU A O 1
ATOM 2073 N N . SER A 1 257 ? 6.029 -2.462 -13.650 1.00 89.69 257 SER A N 1
ATOM 2074 C CA . SER A 1 257 ? 6.582 -3.811 -13.659 1.00 89.69 257 SER A CA 1
ATOM 2075 C C . SER A 1 257 ? 6.517 -4.505 -12.303 1.00 89.69 257 SER A C 1
ATOM 2077 O O . SER A 1 257 ? 6.202 -5.690 -12.209 1.00 89.69 257 SER A O 1
ATOM 2079 N N . TYR A 1 258 ? 6.777 -3.749 -11.242 1.00 92.12 258 TYR A N 1
ATOM 2080 C CA . TYR A 1 258 ? 6.732 -4.220 -9.872 1.00 92.12 258 TYR A CA 1
ATOM 2081 C C . TYR A 1 258 ? 5.310 -4.623 -9.470 1.00 92.12 258 TYR A C 1
ATOM 2083 O O . TYR A 1 258 ? 5.108 -5.661 -8.839 1.00 92.12 258 TYR A O 1
ATOM 2091 N N . LYS A 1 259 ? 4.320 -3.832 -9.899 1.00 90.56 259 LYS A N 1
ATOM 2092 C CA . LYS A 1 259 ? 2.890 -4.101 -9.733 1.00 90.56 259 LYS A CA 1
ATOM 2093 C C . LYS A 1 259 ? 2.518 -5.464 -10.310 1.00 90.56 259 LYS A C 1
ATOM 2095 O O . LYS A 1 259 ? 1.877 -6.256 -9.628 1.00 90.56 259 LYS A O 1
ATOM 2100 N N . GLU A 1 260 ? 2.936 -5.713 -11.551 1.00 89.12 260 GLU A N 1
ATOM 2101 C CA . GLU A 1 260 ? 2.644 -6.947 -12.281 1.00 89.12 260 GLU A CA 1
ATOM 2102 C C . GLU A 1 260 ? 3.344 -8.151 -11.646 1.00 89.12 260 GLU A C 1
ATOM 2104 O O . GLU A 1 260 ? 2.725 -9.185 -11.417 1.00 89.12 260 GLU A O 1
ATOM 2109 N N . LYS A 1 261 ? 4.620 -7.991 -11.275 1.00 91.19 261 LYS A N 1
ATOM 2110 C CA . LYS A 1 261 ? 5.410 -9.041 -10.621 1.00 91.19 261 LYS A CA 1
ATOM 2111 C C . LYS A 1 261 ? 4.786 -9.516 -9.304 1.00 91.19 261 LYS A C 1
ATOM 2113 O O . LYS A 1 261 ? 4.807 -10.710 -9.020 1.00 91.19 261 LYS A O 1
ATOM 2118 N N . HIS A 1 262 ? 4.288 -8.588 -8.485 1.00 92.06 262 HIS A N 1
ATOM 2119 C CA . HIS A 1 262 ? 3.812 -8.876 -7.121 1.00 92.06 262 HIS A CA 1
ATOM 2120 C C . HIS A 1 262 ? 2.296 -8.965 -6.981 1.00 92.06 262 HIS A C 1
ATOM 2122 O O . HIS A 1 262 ? 1.798 -9.182 -5.878 1.00 92.06 262 HIS A O 1
ATOM 2128 N N . ASP A 1 263 ? 1.568 -8.788 -8.077 1.00 90.69 263 ASP A N 1
ATOM 2129 C CA . ASP A 1 263 ? 0.111 -8.828 -8.118 1.00 90.69 263 ASP A CA 1
ATOM 2130 C C . ASP A 1 263 ? -0.582 -7.889 -7.109 1.00 90.69 263 ASP A C 1
ATOM 2132 O O . ASP A 1 263 ? -1.575 -8.233 -6.464 1.00 90.69 263 ASP A O 1
ATOM 2136 N N . CYS A 1 264 ? -0.034 -6.683 -6.943 1.00 93.44 264 CYS A N 1
ATOM 2137 C CA . CYS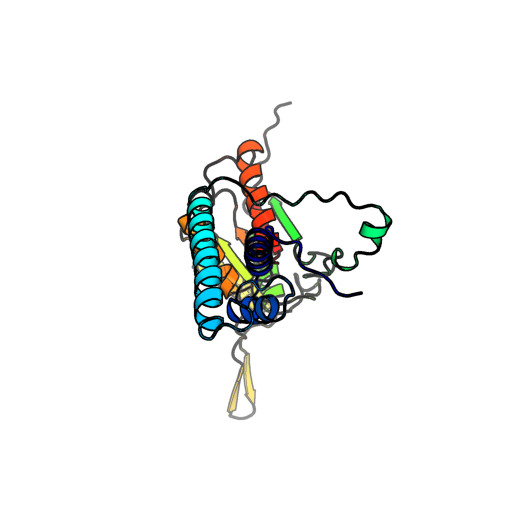 A 1 264 ? -0.456 -5.723 -5.920 1.00 93.44 264 CYS A CA 1
ATOM 2138 C C . CYS A 1 264 ? -0.909 -4.390 -6.525 1.00 93.44 264 CYS A C 1
ATOM 2140 O O . CYS A 1 264 ? -0.710 -4.126 -7.704 1.00 93.44 264 CYS A O 1
ATOM 2142 N N . SER A 1 265 ? -1.545 -3.527 -5.735 1.00 94.81 265 SER A N 1
ATOM 2143 C CA . SER A 1 265 ? -1.810 -2.141 -6.142 1.00 94.81 265 SER A CA 1
ATOM 2144 C C . SER A 1 265 ? -0.668 -1.213 -5.738 1.00 94.81 265 SER A C 1
ATOM 2146 O O . SER A 1 265 ? -0.003 -1.456 -4.736 1.00 94.81 265 SER A O 1
ATOM 2148 N N . ILE A 1 266 ? -0.474 -0.112 -6.460 1.00 96.25 266 ILE A N 1
ATOM 2149 C CA . ILE A 1 266 ? 0.556 0.885 -6.143 1.00 96.25 266 ILE A CA 1
ATOM 2150 C C . ILE A 1 266 ? -0.068 2.265 -5.974 1.00 96.25 266 ILE A C 1
ATOM 2152 O O . ILE A 1 266 ? -0.745 2.765 -6.868 1.00 96.25 266 ILE A O 1
ATOM 2156 N N . VAL A 1 267 ? 0.215 2.914 -4.849 1.00 95.75 267 VAL A N 1
ATOM 2157 C CA . VAL A 1 267 ? -0.181 4.301 -4.593 1.00 95.75 267 VAL A CA 1
ATOM 2158 C C . VAL A 1 267 ? 1.062 5.143 -4.421 1.00 95.75 267 VAL A C 1
ATOM 2160 O O . VAL A 1 267 ? 1.935 4.824 -3.617 1.00 95.75 267 VAL A O 1
ATOM 2163 N N . VAL A 1 268 ? 1.112 6.254 -5.139 1.00 94.00 268 VAL A N 1
ATOM 2164 C CA . VAL A 1 268 ? 2.233 7.184 -5.081 1.00 94.00 268 VAL A CA 1
ATOM 2165 C C . VAL A 1 268 ? 1.735 8.556 -4.665 1.00 94.00 268 VAL A C 1
ATOM 2167 O O . VAL A 1 268 ? 0.814 9.089 -5.279 1.00 94.00 268 VAL A O 1
ATOM 2170 N N . ILE A 1 269 ? 2.343 9.158 -3.646 1.00 91.44 269 ILE A N 1
ATOM 2171 C CA . ILE A 1 269 ? 2.008 10.525 -3.238 1.00 91.44 269 ILE A CA 1
ATOM 2172 C C . ILE A 1 269 ? 2.970 11.506 -3.896 1.00 91.44 269 ILE A C 1
ATOM 2174 O O . ILE A 1 269 ? 4.189 11.406 -3.757 1.00 91.44 269 ILE A O 1
ATOM 2178 N N . HIS A 1 270 ? 2.408 12.492 -4.590 1.00 86.44 270 HIS A N 1
ATOM 2179 C CA . HIS A 1 270 ? 3.156 13.550 -5.254 1.00 86.44 270 HIS A CA 1
ATOM 2180 C C . HIS A 1 270 ? 2.758 14.927 -4.709 1.00 86.44 270 HIS A C 1
ATOM 2182 O O . HIS A 1 270 ? 1.589 15.211 -4.436 1.00 86.44 270 HIS A O 1
ATOM 2188 N N . HIS A 1 271 ? 3.744 15.795 -4.500 1.00 81.25 271 HIS A N 1
ATOM 2189 C CA . HIS A 1 271 ? 3.520 17.179 -4.098 1.00 81.25 271 HIS A CA 1
ATOM 2190 C C . HIS A 1 271 ? 3.651 18.078 -5.316 1.00 81.25 271 HIS A C 1
ATOM 2192 O O . HIS A 1 271 ? 4.744 18.236 -5.850 1.00 81.25 271 HIS A O 1
ATOM 2198 N N . TRP A 1 272 ? 2.545 18.697 -5.713 1.00 69.69 272 TRP A N 1
ATOM 2199 C CA . TRP A 1 272 ? 2.555 19.675 -6.791 1.00 69.69 272 TRP A CA 1
ATOM 2200 C C . TRP A 1 272 ? 2.855 21.064 -6.217 1.00 69.69 272 TRP A C 1
ATOM 2202 O O . TRP A 1 272 ? 2.242 21.472 -5.226 1.00 69.69 272 TRP A O 1
ATOM 2212 N N . LYS A 1 273 ? 3.763 21.818 -6.844 1.00 57.81 273 LYS A N 1
ATOM 2213 C CA . LYS A 1 273 ? 3.915 23.263 -6.609 1.00 57.81 273 LYS A CA 1
ATOM 2214 C C . LYS A 1 273 ? 3.273 24.004 -7.771 1.00 57.81 273 LYS A C 1
ATOM 2216 O O . LYS A 1 273 ? 3.582 23.730 -8.925 1.00 57.81 273 LYS A O 1
ATOM 2221 N N . LYS A 1 274 ? 2.364 24.937 -7.484 1.00 52.31 274 LYS A N 1
ATOM 2222 C CA . LYS A 1 274 ? 1.752 25.775 -8.518 1.00 52.31 274 LYS A CA 1
ATOM 2223 C C . LYS A 1 274 ? 2.869 26.549 -9.227 1.00 52.31 274 LYS A C 1
ATOM 2225 O O . LYS A 1 274 ? 3.535 27.370 -8.603 1.00 52.31 274 LYS A O 1
ATOM 2230 N N . GLY A 1 275 ? 3.108 26.242 -10.501 1.00 45.94 275 GLY A N 1
ATOM 2231 C CA . GLY A 1 275 ? 4.032 27.009 -11.321 1.00 45.94 275 GLY A CA 1
ATOM 2232 C C . GLY A 1 275 ? 3.503 28.431 -11.443 1.00 45.94 275 GLY A C 1
ATOM 2233 O O . GLY A 1 275 ? 2.362 28.640 -11.854 1.00 45.94 275 GLY A O 1
ATOM 2234 N N . THR A 1 276 ? 4.313 29.415 -11.073 1.00 41.12 276 THR A N 1
ATOM 2235 C CA . THR A 1 276 ? 4.119 30.802 -11.487 1.00 41.12 276 THR A CA 1
ATOM 2236 C C . THR A 1 276 ? 4.308 30.861 -13.003 1.00 41.12 276 THR A C 1
ATOM 2238 O O . THR A 1 276 ? 5.384 31.186 -13.496 1.00 41.12 276 THR A O 1
ATOM 2241 N N . GLN A 1 277 ? 3.264 30.525 -13.765 1.00 39.28 277 GLN A N 1
ATOM 2242 C CA . GLN A 1 277 ? 3.153 31.000 -15.139 1.00 39.28 277 GLN A CA 1
ATOM 2243 C C . GLN A 1 277 ? 2.997 32.519 -15.054 1.00 39.28 277 GLN A C 1
ATOM 2245 O O . GLN A 1 277 ? 1.919 33.030 -14.758 1.00 39.28 277 GLN A O 1
ATOM 2250 N N . LYS A 1 278 ? 4.103 33.246 -15.243 1.00 37.97 278 LYS A N 1
ATOM 2251 C CA . LYS A 1 278 ? 4.017 34.627 -15.710 1.00 37.97 278 LYS A CA 1
ATOM 2252 C C . LYS A 1 278 ? 3.517 34.549 -17.150 1.00 37.97 278 LYS A C 1
ATOM 2254 O O . LYS A 1 278 ? 4.228 34.026 -18.005 1.00 37.97 278 LYS A O 1
ATOM 2259 N N . SER A 1 279 ? 2.269 34.971 -17.340 1.00 37.78 279 SER A N 1
ATOM 2260 C CA . SER A 1 279 ? 1.711 35.386 -18.629 1.00 37.78 279 SER A CA 1
ATOM 2261 C C . SER A 1 279 ? 2.574 36.460 -19.273 1.00 37.78 279 SER A C 1
ATOM 2263 O O . SER A 1 279 ? 3.028 37.337 -18.496 1.00 37.78 279 SER A O 1
#

Mean predicted aligned error: 15.36 Å

Solvent-accessible surface area (backbone atoms only — not comparable to full-atom values): 16210 Å² total; per-residue (Å²): 131,83,80,72,68,61,84,90,48,36,69,62,53,41,53,48,51,53,52,52,41,49,71,74,66,50,51,72,68,56,46,46,57,55,46,67,75,34,78,45,42,84,47,72,97,44,98,59,30,69,64,50,54,53,51,52,51,51,50,52,54,48,52,53,48,52,54,49,54,65,53,67,72,64,82,78,84,78,85,75,76,78,85,72,92,71,53,71,66,63,55,72,68,43,71,84,74,64,58,53,51,28,30,49,100,77,37,50,37,63,35,73,51,76,53,69,42,49,79,91,67,53,58,72,57,55,52,49,43,44,46,51,12,31,29,67,44,41,44,32,94,80,72,31,49,34,73,49,52,38,30,29,38,38,38,32,55,73,72,55,71,67,61,52,51,54,53,49,53,54,52,32,51,78,66,72,48,52,56,49,80,44,77,58,87,95,45,76,48,77,43,77,46,73,87,59,50,68,45,75,49,70,60,74,72,58,31,77,80,38,70,68,47,50,51,52,52,50,53,49,41,70,71,63,53,27,51,31,41,35,35,39,45,48,69,69,26,44,94,66,50,77,89,38,65,82,59,36,46,62,54,54,53,48,48,55,51,50,30,64,75,60,68,15,18,39,41,36,29,43,72,48,74,87,75,82,76,79,126